Protein AF-U5U448-F1 (afdb_monomer)

pLDDT: mean 96.29, std 4.04, range [58.91, 98.88]

Organism: NCBI:txid191292

Structure (mmCIF, N/CA/C/O backbone):
data_AF-U5U448-F1
#
_entry.id   AF-U5U448-F1
#
loop_
_atom_site.group_PDB
_atom_site.id
_atom_site.type_symbol
_atom_site.label_atom_id
_atom_site.label_alt_id
_atom_site.label_comp_id
_atom_site.label_asym_id
_atom_site.label_entity_id
_atom_site.label_seq_id
_atom_site.pdbx_PDB_ins_code
_atom_site.Cartn_x
_atom_site.Cartn_y
_atom_site.Cartn_z
_atom_site.occupancy
_atom_site.B_iso_or_equiv
_atom_site.auth_seq_id
_atom_site.auth_comp_id
_atom_site.auth_asym_id
_atom_site.auth_atom_id
_atom_site.pdbx_PDB_model_num
ATOM 1 N N . GLY A 1 1 ? -15.899 -7.607 8.036 1.00 90.94 1 GLY A N 1
ATOM 2 C CA . GLY A 1 1 ? -15.737 -8.447 9.234 1.00 90.94 1 GLY A CA 1
ATOM 3 C C . GLY A 1 1 ? -15.595 -9.922 8.908 1.00 90.94 1 GLY A C 1
ATOM 4 O O . GLY A 1 1 ? -16.027 -10.727 9.716 1.00 90.94 1 GLY A O 1
ATOM 5 N N . LEU A 1 2 ? -14.998 -10.299 7.768 1.00 95.69 2 LEU A N 1
ATOM 6 C CA . LEU A 1 2 ? -14.687 -11.704 7.489 1.00 95.69 2 LEU A CA 1
ATOM 7 C C . LEU A 1 2 ? -13.578 -12.171 8.448 1.00 95.69 2 LEU A C 1
ATOM 9 O O . LEU A 1 2 ? -12.624 -11.423 8.683 1.00 95.69 2 LEU A O 1
ATOM 13 N N . ARG A 1 3 ? -13.728 -13.362 9.036 1.00 96.00 3 ARG A N 1
ATOM 14 C CA . ARG A 1 3 ? -12.768 -13.937 10.003 1.00 96.00 3 ARG A CA 1
ATOM 15 C C . ARG A 1 3 ? -12.307 -15.349 9.668 1.00 96.00 3 ARG A C 1
ATOM 17 O O . ARG A 1 3 ? -11.417 -15.852 10.343 1.00 96.00 3 ARG A O 1
ATOM 24 N N . ASN A 1 4 ? -12.888 -15.968 8.645 1.00 97.19 4 ASN A N 1
ATOM 25 C CA . ASN A 1 4 ? -12.388 -17.223 8.110 1.00 97.19 4 ASN A CA 1
ATOM 26 C C . ASN A 1 4 ? -10.935 -17.042 7.663 1.00 97.19 4 ASN A C 1
ATOM 28 O O . ASN A 1 4 ? -10.585 -16.019 7.070 1.00 97.19 4 ASN A O 1
ATOM 32 N N . GLU A 1 5 ? -10.107 -18.038 7.949 1.00 97.81 5 GLU A N 1
ATOM 33 C CA . GLU A 1 5 ? -8.759 -18.102 7.407 1.00 97.81 5 GLU A CA 1
ATOM 34 C C . GLU A 1 5 ? -8.849 -18.367 5.903 1.00 97.81 5 GLU A C 1
ATOM 36 O O . GLU A 1 5 ? -9.474 -19.335 5.469 1.00 97.81 5 GLU A O 1
ATOM 41 N N . ILE A 1 6 ? -8.266 -17.469 5.111 1.00 97.81 6 ILE A N 1
ATOM 42 C CA . ILE A 1 6 ? -8.212 -17.577 3.655 1.00 97.81 6 ILE A CA 1
ATOM 43 C C . ILE A 1 6 ? -6.749 -17.717 3.266 1.00 97.81 6 ILE A C 1
ATOM 45 O O . ILE A 1 6 ? -5.935 -16.853 3.589 1.00 97.81 6 ILE A O 1
ATOM 49 N N . GLN A 1 7 ? -6.431 -18.791 2.552 1.00 98.62 7 GLN A N 1
ATOM 50 C CA . GLN A 1 7 ? -5.096 -19.042 2.031 1.00 98.62 7 GLN A CA 1
ATOM 51 C C . GLN A 1 7 ? -5.126 -18.980 0.506 1.00 98.62 7 GLN A C 1
ATOM 53 O O . GLN A 1 7 ? -5.969 -19.605 -0.135 1.00 98.62 7 GLN A O 1
ATOM 58 N N . VAL A 1 8 ? -4.175 -18.249 -0.067 1.00 98.62 8 VAL A N 1
ATOM 59 C CA . VAL A 1 8 ? -3.914 -18.233 -1.505 1.00 98.62 8 VAL A CA 1
ATOM 60 C C . VAL A 1 8 ? -2.482 -18.702 -1.702 1.00 98.62 8 VAL A C 1
ATOM 62 O O . VAL A 1 8 ? -1.558 -18.135 -1.123 1.00 98.62 8 VAL A O 1
ATOM 65 N N . VAL A 1 9 ? -2.302 -19.758 -2.492 1.00 98.69 9 VAL A N 1
ATOM 66 C CA . VAL A 1 9 ? -0.988 -20.319 -2.814 1.00 98.69 9 VAL A CA 1
ATOM 67 C C . VAL A 1 9 ? -0.798 -20.219 -4.316 1.00 98.69 9 VAL A C 1
ATOM 69 O O . VAL A 1 9 ? -1.576 -20.787 -5.080 1.00 98.69 9 VAL A O 1
ATOM 72 N N . VAL A 1 10 ? 0.238 -19.496 -4.733 1.00 98.44 10 VAL A N 1
ATOM 73 C CA . VAL A 1 10 ? 0.658 -19.429 -6.132 1.00 98.44 10 VAL A CA 1
ATOM 74 C C . VAL A 1 10 ? 1.988 -20.156 -6.255 1.00 98.44 10 VAL A C 1
ATOM 76 O O . VAL A 1 10 ? 2.929 -19.867 -5.521 1.00 98.44 10 VAL A O 1
ATOM 79 N N . THR A 1 11 ? 2.063 -21.113 -7.174 1.00 98.56 11 THR A N 1
ATOM 80 C CA . THR A 1 11 ? 3.282 -21.873 -7.458 1.00 98.56 11 THR A CA 1
ATOM 81 C C . THR A 1 11 ? 3.710 -21.594 -8.890 1.00 98.56 11 THR A C 1
ATOM 83 O O . THR A 1 11 ? 2.941 -21.825 -9.823 1.00 98.56 11 THR A O 1
ATOM 86 N N . VAL A 1 12 ? 4.938 -21.108 -9.073 1.00 98.19 12 VAL A N 1
ATOM 87 C CA . VAL A 1 12 ? 5.529 -20.912 -10.401 1.00 98.19 12 VAL A CA 1
ATOM 88 C C . VAL A 1 12 ? 6.015 -22.267 -10.907 1.00 98.19 12 VAL A C 1
ATOM 90 O O . VAL A 1 12 ? 7.009 -22.799 -10.425 1.00 98.19 12 VAL A O 1
ATOM 93 N N . LEU A 1 13 ? 5.269 -22.859 -11.842 1.00 98.19 13 LEU A N 1
ATOM 94 C CA . LEU A 1 13 ? 5.571 -24.190 -12.391 1.00 98.19 13 LEU A CA 1
ATOM 95 C C . LEU A 1 13 ? 6.442 -24.135 -13.651 1.00 98.19 13 LEU A C 1
ATOM 97 O O . LEU A 1 13 ? 7.141 -25.093 -13.966 1.00 98.19 13 LEU A O 1
ATOM 101 N N . SER A 1 14 ? 6.368 -23.033 -14.391 1.00 98.12 14 SER A N 1
ATOM 102 C CA . SER A 1 14 ? 7.144 -22.790 -15.601 1.00 98.12 14 SER A CA 1
ATOM 103 C C . SER A 1 14 ? 7.373 -21.293 -15.734 1.00 98.12 14 SER A C 1
ATOM 105 O O . SER A 1 14 ? 6.461 -20.506 -15.476 1.00 98.12 14 SER A O 1
ATOM 107 N N . LEU A 1 15 ? 8.592 -20.918 -16.105 1.00 98.38 15 LEU A N 1
ATOM 108 C CA . LEU A 1 15 ? 8.997 -19.537 -16.292 1.00 98.38 15 LEU A CA 1
ATOM 109 C C . LEU A 1 15 ? 9.918 -19.460 -17.503 1.00 98.38 15 LEU A C 1
ATOM 111 O O . LEU A 1 15 ? 10.937 -20.149 -17.561 1.00 98.38 15 LEU A O 1
ATOM 115 N N . ASN A 1 16 ? 9.548 -18.627 -18.468 1.00 98.19 16 ASN A N 1
ATOM 116 C CA . ASN A 1 16 ? 10.486 -18.169 -19.477 1.00 98.19 16 ASN A CA 1
ATOM 117 C C . ASN A 1 16 ? 11.472 -17.204 -18.796 1.00 98.19 16 ASN A C 1
ATOM 119 O O . ASN A 1 16 ? 11.008 -16.259 -18.160 1.00 98.19 16 ASN A O 1
ATOM 123 N N . PRO A 1 17 ? 12.797 -17.399 -18.922 1.00 97.25 17 PRO A N 1
ATOM 124 C CA . PRO A 1 17 ? 13.784 -16.527 -18.284 1.00 97.25 17 PRO A CA 1
ATOM 125 C C . PRO A 1 17 ? 13.668 -15.041 -18.651 1.00 97.25 17 PRO A C 1
ATOM 127 O O . PRO A 1 17 ? 14.171 -14.207 -17.909 1.00 97.25 17 PRO A O 1
ATOM 130 N N . ASN A 1 18 ? 13.030 -14.709 -19.780 1.00 97.75 18 ASN A N 1
ATOM 131 C CA . ASN A 1 18 ? 12.826 -13.321 -20.202 1.00 97.75 18 ASN A CA 1
ATOM 132 C C . ASN A 1 18 ? 11.527 -12.692 -19.659 1.00 97.75 18 ASN A C 1
ATOM 134 O O . ASN A 1 18 ? 11.268 -11.525 -19.934 1.00 97.75 18 ASN A O 1
ATOM 138 N N . ASP A 1 19 ? 10.705 -13.433 -18.911 1.00 97.88 19 ASP A N 1
ATOM 139 C CA . ASP A 1 19 ? 9.426 -12.954 -18.379 1.00 97.88 19 ASP A CA 1
ATOM 140 C C . ASP A 1 19 ? 9.488 -12.751 -16.858 1.00 97.88 19 ASP A C 1
ATOM 142 O O . ASP A 1 19 ? 10.171 -13.475 -16.132 1.00 97.88 19 ASP A O 1
ATOM 146 N N . LEU A 1 20 ? 8.705 -11.795 -16.354 1.00 98.12 20 LEU A N 1
ATOM 147 C CA . LEU A 1 20 ? 8.540 -11.546 -14.920 1.00 98.12 20 LEU A CA 1
ATOM 148 C C . LEU A 1 20 ? 7.222 -12.152 -14.423 1.00 98.12 20 LEU A C 1
ATOM 150 O O . LEU A 1 20 ? 6.137 -11.823 -14.908 1.00 98.12 20 LEU A O 1
ATOM 154 N N . TYR A 1 21 ? 7.307 -13.062 -13.450 1.00 98.38 21 TYR A N 1
ATOM 155 C CA . TYR A 1 21 ? 6.153 -13.861 -13.017 1.00 98.38 21 TYR A CA 1
ATOM 156 C C . TYR A 1 21 ? 5.234 -13.152 -12.014 1.00 98.38 21 TYR A C 1
ATOM 158 O O . TYR A 1 21 ? 4.093 -13.575 -11.828 1.00 98.38 21 TYR A O 1
ATOM 166 N N . ASP A 1 22 ? 5.717 -12.122 -11.326 1.00 98.56 22 ASP A N 1
ATOM 167 C CA . ASP A 1 22 ? 5.048 -11.480 -10.189 1.00 98.56 22 ASP A CA 1
ATOM 168 C C . ASP A 1 22 ? 3.645 -10.952 -10.535 1.00 98.56 22 ASP A C 1
ATOM 170 O O . ASP A 1 22 ? 2.665 -11.271 -9.860 1.00 98.56 22 ASP A O 1
ATOM 174 N N . VAL A 1 23 ? 3.500 -10.232 -11.644 1.00 98.62 23 VAL A N 1
ATOM 175 C CA . VAL A 1 23 ? 2.214 -9.689 -12.094 1.00 98.62 23 VAL A CA 1
ATOM 176 C C . VAL A 1 23 ? 1.299 -10.767 -12.665 1.00 98.62 23 VAL A C 1
ATOM 178 O O . VAL A 1 23 ? 0.079 -10.680 -12.524 1.00 98.62 23 VAL A O 1
ATOM 181 N N . VAL A 1 24 ? 1.852 -11.850 -13.215 1.00 98.62 24 VAL A N 1
ATOM 182 C CA . VAL A 1 24 ? 1.065 -13.041 -13.576 1.00 98.62 24 VAL A CA 1
ATOM 183 C C . VAL A 1 24 ? 0.504 -13.699 -12.311 1.00 98.62 24 VAL A C 1
ATOM 185 O O . VAL A 1 24 ? -0.680 -14.040 -12.263 1.00 98.62 24 VAL A O 1
ATOM 188 N N . ALA A 1 25 ? 1.316 -13.805 -11.256 1.00 98.75 25 ALA A N 1
ATOM 189 C CA . ALA A 1 25 ? 0.917 -14.361 -9.969 1.00 98.75 25 ALA A CA 1
ATOM 190 C C . ALA A 1 25 ? -0.187 -13.536 -9.286 1.00 98.75 25 ALA A C 1
ATOM 192 O O . ALA A 1 25 ? -1.115 -14.130 -8.734 1.00 98.75 25 ALA A O 1
ATOM 193 N N . ILE A 1 26 ? -0.162 -12.198 -9.383 1.00 98.81 26 ILE A N 1
ATOM 194 C CA . ILE A 1 26 ? -1.255 -11.332 -8.894 1.00 98.81 26 ILE A CA 1
ATOM 195 C C . ILE A 1 26 ? -2.583 -11.703 -9.567 1.00 98.81 26 ILE A C 1
ATOM 197 O O . ILE A 1 26 ? -3.595 -11.907 -8.890 1.00 98.81 26 ILE A O 1
ATOM 201 N N . ASN A 1 27 ? -2.588 -11.835 -10.896 1.00 98.88 27 ASN A N 1
ATOM 202 C CA . ASN A 1 27 ? -3.800 -12.190 -11.637 1.00 98.88 27 ASN A CA 1
ATOM 203 C C . ASN A 1 27 ? -4.267 -13.620 -11.324 1.00 98.88 27 ASN A C 1
ATOM 205 O O . ASN A 1 27 ? -5.466 -13.848 -11.187 1.00 98.88 27 ASN A O 1
ATOM 209 N N . ALA A 1 28 ? -3.348 -14.576 -11.148 1.00 98.81 28 ALA A N 1
ATOM 210 C CA . ALA A 1 28 ? -3.681 -15.945 -10.750 1.00 98.81 28 ALA A CA 1
ATOM 211 C C . ALA A 1 28 ? -4.285 -16.013 -9.332 1.00 98.81 28 ALA A C 1
ATOM 213 O O . ALA A 1 28 ? -5.279 -16.710 -9.099 1.00 98.81 28 ALA A O 1
ATOM 214 N N . ALA A 1 29 ? -3.726 -15.254 -8.387 1.00 98.81 29 ALA A N 1
ATOM 215 C CA . ALA A 1 29 ? -4.251 -15.117 -7.031 1.00 98.81 29 ALA A CA 1
ATOM 216 C C . ALA A 1 29 ? -5.666 -14.517 -7.033 1.00 98.81 29 ALA A C 1
ATOM 218 O O . ALA A 1 29 ? -6.571 -15.051 -6.388 1.00 98.81 29 ALA A O 1
ATOM 219 N N . SER A 1 30 ? -5.887 -13.451 -7.807 1.00 98.75 30 SER A N 1
ATOM 220 C CA . SER A 1 30 ? -7.216 -12.856 -7.969 1.00 98.75 30 SER A CA 1
ATOM 221 C C . SER A 1 30 ? -8.205 -13.835 -8.607 1.00 98.75 30 SER A C 1
ATOM 223 O O . SER A 1 30 ? -9.279 -14.065 -8.053 1.00 98.75 30 SER A O 1
ATOM 225 N N . ALA A 1 31 ? -7.836 -14.466 -9.724 1.00 98.62 31 ALA A N 1
ATOM 226 C CA . ALA A 1 31 ? -8.706 -15.382 -10.455 1.00 98.62 31 ALA A CA 1
ATOM 227 C C . ALA A 1 31 ? -9.125 -16.586 -9.598 1.00 98.62 31 ALA A C 1
ATOM 229 O O . ALA A 1 31 ? -10.306 -16.927 -9.545 1.00 98.62 31 ALA A O 1
ATOM 230 N N . SER A 1 32 ? -8.176 -17.200 -8.882 1.00 98.56 32 SER A N 1
ATOM 231 C CA . SER A 1 32 ? -8.458 -18.320 -7.972 1.00 98.56 32 SER A CA 1
ATOM 232 C C . SER A 1 32 ? -9.379 -17.910 -6.819 1.00 98.56 32 SER A C 1
ATOM 234 O O . SER A 1 32 ? -10.327 -18.630 -6.506 1.00 98.56 32 SER A O 1
ATOM 236 N N . THR A 1 33 ? -9.166 -16.725 -6.243 1.00 98.50 33 THR A N 1
ATOM 237 C CA . THR A 1 33 ? -10.032 -16.158 -5.197 1.00 98.50 33 THR A CA 1
ATOM 238 C C . THR A 1 33 ? -11.437 -15.867 -5.735 1.00 98.50 33 THR A C 1
ATOM 240 O O . THR A 1 33 ? -12.431 -16.167 -5.071 1.00 98.50 33 THR A O 1
ATOM 243 N N . GLN A 1 34 ? -11.538 -15.341 -6.959 1.00 98.06 34 GLN A N 1
ATOM 244 C CA . GLN A 1 34 ? -12.800 -15.009 -7.618 1.00 98.06 34 GLN A CA 1
ATOM 245 C C . GLN A 1 34 ? -13.684 -16.246 -7.832 1.00 98.06 34 GLN A C 1
ATOM 247 O O . GLN A 1 34 ? -14.894 -16.182 -7.617 1.00 98.06 34 GLN A O 1
ATOM 252 N N . ILE A 1 35 ? -13.099 -17.384 -8.219 1.00 98.06 35 ILE A N 1
ATOM 253 C CA . ILE A 1 35 ? -13.852 -18.630 -8.451 1.00 98.06 35 ILE A CA 1
ATOM 254 C C . ILE A 1 35 ? -14.080 -19.457 -7.178 1.00 98.06 35 ILE A C 1
ATOM 256 O O . ILE A 1 35 ? -14.804 -20.455 -7.212 1.00 98.06 35 ILE A O 1
ATOM 260 N N . ALA A 1 36 ? -13.491 -19.058 -6.047 1.00 98.06 36 ALA A N 1
ATOM 261 C CA . ALA A 1 36 ? -13.582 -19.795 -4.789 1.00 98.06 36 ALA A CA 1
ATOM 262 C C . ALA A 1 36 ? -14.954 -19.679 -4.096 1.00 98.06 36 ALA A C 1
ATOM 264 O O . ALA A 1 36 ? -15.217 -20.446 -3.170 1.00 98.06 36 ALA A O 1
ATOM 265 N N . GLY A 1 37 ? -15.827 -18.762 -4.535 1.00 96.56 37 GLY A N 1
ATOM 266 C CA . GLY A 1 37 ? -17.126 -18.510 -3.898 1.00 96.56 37 GLY A CA 1
ATOM 267 C C . GLY A 1 37 ? -17.015 -17.698 -2.602 1.00 96.56 37 GLY A C 1
ATOM 268 O O . GLY A 1 37 ? -17.851 -17.842 -1.713 1.00 96.56 37 GLY A O 1
ATOM 269 N N . LEU A 1 38 ? -15.977 -16.867 -2.468 1.00 97.56 38 LEU A N 1
ATOM 270 C CA . LEU A 1 38 ? -15.759 -15.994 -1.310 1.00 97.56 38 LEU A CA 1
ATOM 271 C C . LEU A 1 38 ? -16.506 -14.653 -1.460 1.00 97.56 38 LEU A C 1
ATOM 273 O O . LEU A 1 38 ? -16.710 -14.196 -2.587 1.00 97.56 38 LEU A O 1
ATOM 277 N N . PRO A 1 39 ? -16.867 -13.970 -0.354 1.00 95.50 39 PRO A N 1
ATOM 278 C CA . PRO A 1 39 ? -17.435 -12.622 -0.379 1.00 95.50 39 PRO A CA 1
ATOM 279 C C . PRO A 1 39 ? -16.331 -11.588 -0.662 1.00 95.50 39 PRO A C 1
ATOM 281 O O . PRO A 1 39 ? -15.895 -10.844 0.217 1.00 95.50 39 PRO A O 1
ATOM 284 N N . PHE A 1 40 ? -15.845 -11.583 -1.903 1.00 95.88 40 PHE A N 1
ATOM 285 C CA . PHE A 1 40 ? -14.704 -10.805 -2.378 1.00 95.88 40 PHE A CA 1
ATOM 286 C C . PHE A 1 40 ? -15.125 -9.855 -3.508 1.00 95.88 40 PHE A C 1
ATOM 288 O O . PHE A 1 40 ? -15.749 -10.268 -4.481 1.00 95.88 40 PHE A O 1
ATOM 295 N N . SER A 1 41 ? -14.768 -8.573 -3.394 1.00 93.56 41 SER A N 1
ATOM 296 C CA . SER A 1 41 ? -15.061 -7.536 -4.398 1.00 93.56 41 SER A CA 1
ATOM 297 C C . SER A 1 41 ? -14.048 -7.522 -5.551 1.00 93.56 41 SER A C 1
ATOM 299 O O . SER A 1 41 ? -13.443 -6.486 -5.833 1.00 93.56 41 SER A O 1
ATOM 301 N N . GLY A 1 42 ? -13.839 -8.680 -6.172 1.00 90.69 42 GLY A N 1
ATOM 302 C CA . GLY A 1 42 ? -12.976 -8.841 -7.337 1.00 90.69 42 GLY A CA 1
ATOM 303 C C . GLY A 1 42 ? -13.704 -8.708 -8.683 1.00 90.69 42 GLY A C 1
ATOM 304 O O . GLY A 1 42 ? -14.870 -8.307 -8.722 1.00 90.69 42 GLY A O 1
ATOM 305 N N . PRO A 1 43 ? -13.028 -9.070 -9.786 1.00 97.12 43 PRO A N 1
ATOM 306 C CA . PRO A 1 43 ? -11.611 -9.435 -9.828 1.00 97.12 43 PRO A CA 1
ATOM 307 C C . PRO A 1 43 ? -10.686 -8.215 -9.713 1.00 97.12 43 PRO A C 1
ATOM 309 O O . PRO A 1 43 ? -11.095 -7.073 -9.923 1.00 97.12 43 PRO A O 1
ATOM 312 N N . VAL A 1 44 ? -9.427 -8.483 -9.372 1.00 98.50 44 VAL A N 1
ATOM 313 C CA . VAL A 1 44 ? -8.314 -7.532 -9.390 1.00 98.50 44 VAL A CA 1
ATOM 314 C C . VAL A 1 44 ? -7.404 -7.866 -10.573 1.00 98.50 44 VAL A C 1
ATOM 316 O O . VAL A 1 44 ? -6.952 -9.002 -10.728 1.00 98.50 44 VAL A O 1
ATOM 319 N N . GLY A 1 45 ? -7.135 -6.871 -11.413 1.00 98.69 45 GLY A N 1
ATOM 320 C CA . GLY A 1 45 ? -6.137 -6.950 -12.475 1.00 98.69 45 GLY A CA 1
ATOM 321 C C . GLY A 1 45 ? -4.820 -6.361 -11.986 1.00 98.69 45 GLY A C 1
ATOM 322 O O . GLY A 1 45 ? -4.821 -5.248 -11.463 1.00 98.69 45 GLY A O 1
ATOM 323 N N . GLY A 1 46 ? -3.721 -7.098 -12.146 1.00 98.75 46 GLY A N 1
ATOM 324 C CA . GLY A 1 46 ? -2.363 -6.635 -11.849 1.00 98.75 46 GLY A CA 1
ATOM 325 C C . GLY A 1 46 ? -1.521 -6.558 -13.118 1.00 98.75 46 GLY A C 1
ATOM 326 O O . GLY A 1 46 ? -1.478 -7.517 -13.883 1.00 98.75 46 GLY A O 1
ATOM 327 N N . VAL A 1 47 ? -0.853 -5.439 -13.363 1.00 98.88 47 VAL A N 1
ATOM 328 C CA . VAL A 1 47 ? -0.031 -5.239 -14.562 1.00 98.88 47 VAL A CA 1
ATOM 329 C C . VAL A 1 47 ? 1.263 -4.529 -14.198 1.00 98.88 47 VAL A C 1
ATOM 331 O O . VAL A 1 47 ? 1.255 -3.626 -13.368 1.00 98.88 47 VAL A O 1
ATOM 334 N N . ARG A 1 48 ? 2.365 -4.924 -14.836 1.00 98.88 48 ARG A N 1
ATOM 335 C CA . ARG A 1 48 ? 3.592 -4.128 -14.881 1.00 98.88 48 ARG A CA 1
ATOM 336 C C . ARG A 1 48 ? 3.533 -3.263 -16.128 1.00 98.88 48 ARG A C 1
ATOM 338 O O . ARG A 1 48 ? 3.317 -3.807 -17.210 1.00 98.88 48 ARG A O 1
ATOM 345 N N . VAL A 1 49 ? 3.729 -1.961 -15.984 1.00 98.69 49 VAL A N 1
ATOM 346 C CA . VAL A 1 49 ? 3.971 -1.030 -17.083 1.00 98.69 49 VAL A CA 1
ATOM 347 C C . VAL A 1 49 ? 5.344 -0.400 -16.897 1.00 98.69 49 VAL A C 1
ATOM 349 O O . VAL A 1 49 ? 5.648 0.118 -15.828 1.00 98.69 49 VAL A O 1
ATOM 352 N N . ALA A 1 50 ? 6.167 -0.431 -17.939 1.00 98.69 50 ALA A N 1
ATOM 353 C CA . ALA A 1 50 ? 7.463 0.236 -17.933 1.00 98.69 50 ALA A CA 1
ATOM 354 C C . ALA A 1 50 ? 7.522 1.298 -19.027 1.00 98.69 50 ALA A C 1
ATOM 356 O O . ALA A 1 50 ? 7.009 1.080 -20.128 1.00 98.69 50 ALA A O 1
ATOM 357 N N . LEU A 1 51 ? 8.139 2.441 -18.731 1.00 98.50 51 LEU A N 1
ATOM 358 C CA . LEU A 1 51 ? 8.374 3.493 -19.716 1.00 98.50 51 LEU A CA 1
ATOM 359 C C . LEU A 1 51 ? 9.657 3.175 -20.480 1.00 98.50 51 LEU A C 1
ATOM 361 O O . LEU A 1 51 ? 10.752 3.500 -20.026 1.00 98.50 51 LEU A O 1
ATOM 365 N N . ILE A 1 52 ? 9.510 2.522 -21.630 1.00 98.06 52 ILE A N 1
ATOM 366 C CA . ILE A 1 52 ? 10.626 2.058 -22.459 1.00 98.06 52 ILE A CA 1
ATOM 367 C C . ILE A 1 52 ? 10.954 3.101 -23.509 1.00 98.06 52 ILE A C 1
ATOM 369 O O . ILE A 1 52 ? 10.067 3.563 -24.226 1.00 98.06 52 ILE A O 1
ATOM 373 N N . THR A 1 53 ? 12.232 3.443 -23.624 1.00 96.00 53 THR A N 1
ATOM 374 C CA . THR A 1 53 ? 12.726 4.422 -24.597 1.00 96.00 53 THR A CA 1
ATOM 375 C C . THR A 1 53 ? 13.536 3.762 -25.704 1.00 96.00 53 THR A C 1
ATOM 377 O O . THR A 1 53 ? 14.000 2.632 -25.575 1.00 96.00 53 THR A O 1
ATOM 380 N N . SER A 1 54 ? 13.675 4.457 -26.829 1.00 94.19 54 SER A N 1
ATOM 381 C CA . SER A 1 54 ? 14.531 4.032 -27.937 1.00 94.19 54 SER A CA 1
ATOM 382 C C . SER A 1 54 ? 15.166 5.241 -28.618 1.00 94.19 54 SER A C 1
ATOM 384 O O . SER A 1 54 ? 14.797 6.387 -28.349 1.00 94.19 54 SER A O 1
ATOM 386 N N . GLU A 1 55 ? 16.108 5.002 -29.534 1.00 91.12 55 GLU A N 1
ATOM 387 C CA . GLU A 1 55 ? 16.691 6.076 -30.350 1.00 91.12 55 GLU A CA 1
ATOM 388 C C . GLU A 1 55 ? 15.638 6.846 -31.157 1.00 91.12 55 GLU A C 1
ATOM 390 O O . GLU A 1 55 ? 15.733 8.063 -31.303 1.00 91.12 55 GLU A O 1
ATOM 395 N N . GLU A 1 56 ? 14.598 6.153 -31.622 1.00 93.25 56 GLU A N 1
ATOM 396 C CA . GLU A 1 56 ? 13.512 6.740 -32.409 1.00 93.25 56 GLU A CA 1
ATOM 397 C C . GLU A 1 56 ? 12.415 7.371 -31.534 1.00 93.25 56 GLU A C 1
ATOM 399 O O . GLU A 1 56 ? 11.721 8.283 -31.981 1.00 93.25 56 GLU A O 1
ATOM 404 N N . ASN A 1 57 ? 12.262 6.917 -30.283 1.00 94.56 57 ASN A N 1
ATOM 405 C CA . ASN A 1 57 ? 11.254 7.405 -29.345 1.00 94.56 57 ASN A CA 1
ATOM 406 C C . ASN A 1 57 ? 11.862 7.710 -27.967 1.00 94.56 57 ASN A C 1
ATOM 408 O O . ASN A 1 57 ? 11.766 6.925 -27.019 1.00 94.56 57 ASN A O 1
ATOM 412 N N . LYS A 1 58 ? 12.442 8.906 -27.845 1.00 93.38 58 LYS A N 1
ATOM 413 C CA . LYS A 1 58 ? 13.021 9.406 -26.590 1.00 93.38 58 LYS A CA 1
ATOM 414 C C . LYS A 1 58 ? 11.972 9.772 -25.532 1.00 93.38 58 LYS A C 1
ATOM 416 O O . LYS A 1 58 ? 12.280 9.750 -24.344 1.00 93.38 58 LYS A O 1
ATOM 421 N N . THR A 1 59 ? 10.732 10.064 -25.936 1.00 93.75 59 THR A N 1
ATOM 422 C CA . THR A 1 59 ? 9.604 10.256 -25.001 1.00 93.75 59 THR A CA 1
ATOM 423 C C . THR A 1 59 ? 9.147 8.952 -24.352 1.00 93.75 59 THR A C 1
ATOM 425 O O . THR A 1 59 ? 8.536 8.977 -23.289 1.00 93.75 59 THR A O 1
ATOM 428 N N . GLY A 1 60 ? 9.490 7.821 -24.967 1.00 95.19 60 GLY A N 1
ATOM 429 C CA . GLY A 1 60 ? 9.188 6.487 -24.484 1.00 95.19 60 GLY A CA 1
ATOM 430 C C . GLY A 1 60 ? 7.766 6.015 -24.775 1.00 95.19 60 GLY A C 1
ATOM 431 O O . GLY A 1 60 ? 6.922 6.739 -25.305 1.00 95.19 60 GLY A O 1
ATOM 432 N N . GLN A 1 6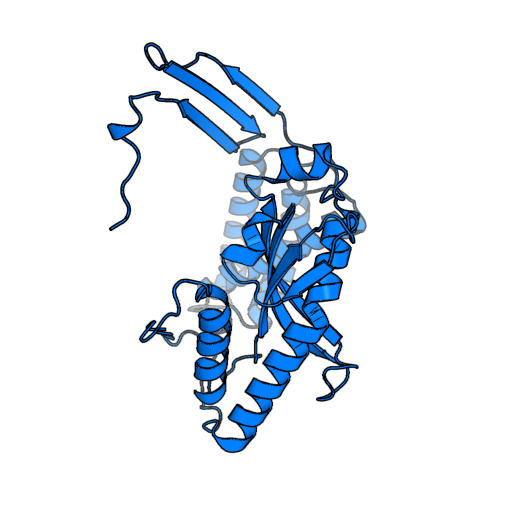1 ? 7.520 4.748 -24.468 1.00 98.12 61 GLN A N 1
ATOM 433 C CA . GLN A 1 61 ? 6.215 4.107 -24.534 1.00 98.12 61 GLN A CA 1
ATOM 434 C C . GLN A 1 61 ? 5.991 3.290 -23.263 1.00 98.12 61 GLN A C 1
ATOM 436 O O . GLN A 1 61 ? 6.860 2.525 -22.853 1.00 98.12 61 GLN A O 1
ATOM 441 N N . TRP A 1 62 ? 4.800 3.415 -22.675 1.00 98.38 62 TRP A N 1
ATOM 442 C CA . TRP A 1 62 ? 4.357 2.538 -21.595 1.00 98.38 62 TRP A CA 1
ATOM 443 C C . TRP A 1 62 ? 4.027 1.153 -22.151 1.00 98.38 62 TRP A C 1
ATOM 445 O O . TRP A 1 62 ? 3.005 0.960 -22.814 1.00 98.38 62 TRP A O 1
ATOM 455 N N . VAL A 1 63 ? 4.915 0.196 -21.905 1.00 98.62 63 VAL A N 1
ATOM 456 C CA . VAL A 1 63 ? 4.775 -1.194 -22.345 1.00 98.62 63 VAL A CA 1
ATOM 457 C C . VAL A 1 63 ? 4.261 -2.031 -21.183 1.00 98.62 63 VAL A C 1
ATOM 459 O O . VAL A 1 63 ? 4.865 -2.047 -20.114 1.00 98.62 63 VAL A O 1
ATOM 462 N N . ALA A 1 64 ? 3.135 -2.715 -21.391 1.00 98.62 64 ALA A N 1
ATOM 463 C CA . ALA A 1 64 ? 2.571 -3.641 -20.416 1.00 98.62 64 ALA A CA 1
ATOM 464 C C . ALA A 1 64 ? 3.218 -5.024 -20.521 1.00 98.62 64 ALA A C 1
ATOM 466 O O . ALA A 1 64 ? 3.431 -5.510 -21.630 1.00 98.62 64 ALA A O 1
ATOM 467 N N . PHE A 1 65 ? 3.449 -5.662 -19.371 1.00 98.56 65 PHE A N 1
ATOM 468 C CA . PHE A 1 65 ? 4.169 -6.936 -19.256 1.00 98.56 65 PHE A CA 1
ATOM 469 C C . PHE A 1 65 ? 5.506 -6.919 -20.022 1.00 98.56 65 PHE A C 1
ATOM 471 O O . PHE A 1 65 ? 5.707 -7.757 -20.902 1.00 98.56 65 PHE A O 1
ATOM 478 N N . PRO A 1 66 ? 6.400 -5.950 -19.736 1.00 98.50 66 PRO A N 1
ATOM 479 C CA . PRO A 1 66 ? 7.690 -5.885 -20.404 1.00 98.50 66 PRO A CA 1
ATOM 480 C C . PRO A 1 66 ? 8.527 -7.126 -20.073 1.00 98.50 66 PRO A C 1
ATOM 482 O O . PRO A 1 66 ? 8.446 -7.668 -18.966 1.00 98.50 66 PRO A O 1
ATOM 485 N N . THR A 1 67 ? 9.341 -7.555 -21.030 1.00 98.31 67 THR A N 1
ATOM 486 C CA . THR A 1 67 ? 10.358 -8.588 -20.810 1.00 98.31 67 THR A CA 1
ATOM 487 C C . THR A 1 67 ? 11.558 -8.035 -20.038 1.00 98.31 67 THR A C 1
ATOM 489 O O . THR A 1 67 ? 11.747 -6.820 -19.948 1.00 98.31 67 THR A O 1
ATOM 492 N N . VAL A 1 68 ? 12.406 -8.921 -19.513 1.00 97.38 68 VAL A N 1
ATOM 493 C CA . VAL A 1 68 ? 13.669 -8.543 -18.853 1.00 97.38 68 VAL A CA 1
ATOM 494 C C . VAL A 1 68 ? 14.546 -7.716 -19.798 1.00 97.38 68 VAL A C 1
ATOM 496 O O . VAL A 1 68 ? 15.014 -6.648 -19.423 1.00 97.38 68 VAL A O 1
ATOM 499 N N . GLU A 1 69 ? 14.686 -8.148 -21.051 1.00 97.31 69 GLU A N 1
ATOM 500 C CA . GLU A 1 69 ? 15.428 -7.416 -22.090 1.00 97.31 69 GLU A CA 1
ATOM 501 C C . GLU A 1 69 ? 14.834 -6.025 -22.376 1.00 97.31 69 GLU A C 1
ATOM 503 O O . GLU A 1 69 ? 15.544 -5.036 -22.543 1.00 97.31 69 GLU A O 1
ATOM 508 N N . GLN A 1 70 ? 13.506 -5.918 -22.403 1.00 97.12 70 GLN A N 1
ATOM 509 C CA . GLN A 1 70 ? 12.816 -4.649 -22.618 1.00 97.12 70 GLN A CA 1
ATOM 510 C C . GLN A 1 70 ? 13.067 -3.639 -21.486 1.00 97.12 70 GLN A C 1
ATOM 512 O O . GLN A 1 70 ? 13.138 -2.434 -21.747 1.00 97.12 70 GLN A O 1
ATOM 517 N N . LEU A 1 71 ? 13.236 -4.115 -20.250 1.00 97.56 71 LEU A N 1
ATOM 518 C CA . LEU A 1 71 ? 13.513 -3.273 -19.086 1.00 97.56 71 LEU A CA 1
ATOM 519 C C . LEU A 1 71 ? 14.907 -2.638 -19.102 1.00 97.56 71 LEU A C 1
ATOM 521 O O . LEU A 1 71 ? 15.088 -1.599 -18.470 1.00 97.56 71 LEU A O 1
ATOM 525 N N . GLU A 1 72 ? 15.864 -3.170 -19.868 1.00 96.00 72 GLU A N 1
ATOM 526 C CA . GLU A 1 72 ? 17.201 -2.567 -20.001 1.00 96.00 72 GLU A CA 1
ATOM 527 C C . GLU A 1 72 ? 17.142 -1.122 -20.532 1.00 96.00 72 GLU A C 1
ATOM 529 O O . GLU A 1 72 ? 17.987 -0.295 -20.184 1.00 96.00 72 GLU A O 1
ATOM 534 N N . ASN A 1 73 ? 16.109 -0.806 -21.325 1.00 97.06 73 ASN A N 1
ATOM 535 C CA . ASN A 1 73 ? 15.861 0.517 -21.909 1.00 97.06 73 ASN A CA 1
ATOM 536 C C . ASN A 1 73 ? 14.705 1.278 -21.232 1.00 97.06 73 ASN A C 1
ATOM 538 O O . ASN A 1 73 ? 14.222 2.291 -21.762 1.00 97.06 73 ASN A O 1
ATOM 542 N N . ALA A 1 74 ? 14.220 0.790 -20.088 1.00 98.12 74 ALA A N 1
ATOM 543 C CA . ALA A 1 74 ? 13.177 1.455 -19.323 1.00 98.12 74 ALA A CA 1
ATOM 544 C C . ALA A 1 74 ? 13.770 2.550 -18.438 1.00 98.12 74 ALA A C 1
ATOM 546 O O . ALA A 1 74 ? 14.790 2.342 -17.793 1.00 98.12 74 ALA A O 1
ATOM 547 N N . VAL A 1 75 ? 13.110 3.706 -18.362 1.00 98.19 75 VAL A N 1
ATOM 548 C CA . VAL A 1 75 ? 13.445 4.774 -17.397 1.00 98.19 75 VAL A CA 1
ATOM 549 C C . VAL A 1 75 ? 12.627 4.671 -16.105 1.00 98.19 75 VAL A C 1
ATOM 551 O O . VAL A 1 75 ? 12.959 5.306 -15.106 1.00 98.19 75 VAL A O 1
ATOM 554 N N . PHE A 1 76 ? 11.545 3.890 -16.125 1.00 98.62 76 PHE A N 1
ATOM 555 C CA . PHE A 1 76 ? 10.651 3.684 -14.990 1.00 98.62 76 PHE A CA 1
ATOM 556 C C . PHE A 1 76 ? 9.958 2.327 -15.106 1.00 98.62 76 PHE A C 1
ATOM 558 O O . PHE A 1 76 ? 9.466 1.999 -16.188 1.00 98.62 76 PHE A O 1
ATOM 565 N N . ASP A 1 77 ? 9.898 1.576 -14.010 1.00 98.69 77 ASP A N 1
ATOM 566 C CA . ASP A 1 77 ? 9.169 0.312 -13.876 1.00 98.69 77 ASP A CA 1
ATOM 567 C C . ASP A 1 77 ? 8.085 0.477 -12.802 1.00 98.69 77 ASP A C 1
ATOM 569 O O . ASP A 1 77 ? 8.343 0.964 -11.702 1.00 98.69 77 ASP A O 1
ATOM 573 N N . MET A 1 78 ? 6.842 0.131 -13.136 1.00 98.69 78 MET A N 1
ATOM 574 C CA . MET A 1 78 ? 5.695 0.323 -12.263 1.00 98.69 78 MET A CA 1
ATOM 575 C C . MET A 1 78 ? 4.714 -0.844 -12.341 1.00 98.69 78 MET A C 1
ATOM 577 O O . MET A 1 78 ? 4.096 -1.112 -13.371 1.00 98.69 78 MET A O 1
ATOM 581 N N . VAL A 1 79 ? 4.479 -1.486 -11.203 1.00 98.88 79 VAL A N 1
ATOM 582 C CA . VAL A 1 79 ? 3.402 -2.451 -11.001 1.00 98.88 79 VAL A CA 1
ATOM 583 C C . VAL A 1 79 ? 2.167 -1.733 -10.465 1.00 98.88 79 VAL A C 1
ATOM 585 O O . VAL A 1 79 ? 2.211 -1.033 -9.454 1.00 98.88 79 VAL A O 1
ATOM 588 N N . VAL A 1 80 ? 1.032 -1.936 -11.129 1.00 98.81 80 VAL A N 1
ATOM 589 C CA . VAL A 1 80 ? -0.261 -1.348 -10.772 1.00 98.81 80 VAL A CA 1
ATOM 590 C C . VAL A 1 80 ? -1.296 -2.453 -10.639 1.00 98.81 80 VAL A C 1
ATOM 592 O O . VAL A 1 80 ? -1.421 -3.313 -11.513 1.00 98.81 80 VAL A O 1
ATOM 595 N N . ALA A 1 81 ? -2.082 -2.413 -9.564 1.00 98.81 81 ALA A N 1
ATOM 596 C CA . ALA A 1 81 ? -3.238 -3.283 -9.404 1.00 98.81 81 ALA A CA 1
ATOM 597 C C . ALA A 1 81 ? -4.511 -2.487 -9.112 1.00 98.81 81 ALA A C 1
ATOM 599 O O . ALA A 1 81 ? -4.504 -1.506 -8.363 1.00 98.81 81 ALA A O 1
ATOM 600 N N . GLY A 1 82 ? -5.627 -2.928 -9.688 1.00 98.44 82 GLY A N 1
ATOM 601 C CA . GLY A 1 82 ? -6.913 -2.252 -9.556 1.00 98.44 82 GLY A CA 1
ATOM 602 C C . GLY A 1 82 ? -8.097 -3.127 -9.943 1.00 98.44 82 GLY A C 1
ATOM 603 O O . GLY A 1 82 ? -7.940 -4.300 -10.282 1.00 98.44 82 GLY A O 1
ATOM 604 N N . ARG A 1 83 ? -9.295 -2.543 -9.886 1.00 97.94 83 ARG A N 1
ATOM 605 C CA . ARG A 1 83 ? -10.554 -3.203 -10.261 1.00 97.94 83 ARG A CA 1
ATOM 606 C C . ARG A 1 83 ? -11.462 -2.264 -11.043 1.00 97.94 83 ARG A C 1
ATOM 608 O O . ARG A 1 83 ? -11.381 -1.045 -10.887 1.00 97.94 83 ARG A O 1
ATOM 615 N N . ILE A 1 84 ? -12.377 -2.836 -11.817 1.00 97.06 84 ILE A N 1
ATOM 616 C CA . ILE A 1 84 ? -13.431 -2.078 -12.499 1.00 97.06 84 ILE A CA 1
ATOM 617 C C . ILE A 1 84 ? -14.473 -1.610 -11.469 1.00 97.06 84 ILE A C 1
ATOM 619 O O . ILE A 1 84 ? -14.897 -2.378 -10.600 1.00 97.06 84 ILE A O 1
ATOM 623 N N . VAL A 1 85 ? -14.877 -0.341 -11.550 1.00 94.50 85 VAL A N 1
ATOM 624 C CA . VAL A 1 85 ? -15.909 0.276 -10.692 1.00 94.50 85 VAL A CA 1
ATOM 625 C C . VAL A 1 85 ? -17.085 0.864 -11.475 1.00 94.50 85 VAL A C 1
ATOM 627 O O . VAL A 1 85 ? -18.132 1.124 -10.885 1.00 94.50 85 VAL A O 1
ATOM 630 N N . GLY A 1 86 ? -16.943 1.029 -12.790 1.00 88.75 86 GLY A N 1
ATOM 631 C CA . GLY A 1 86 ? -17.971 1.559 -13.684 1.00 88.75 86 GLY A CA 1
ATOM 632 C C . GLY A 1 86 ? -17.645 1.270 -15.151 1.00 88.75 86 GLY A C 1
ATOM 633 O O . GLY A 1 86 ? -16.621 0.668 -15.450 1.00 88.75 86 GLY A O 1
ATOM 634 N N . GLY A 1 87 ? -18.516 1.679 -16.078 1.00 75.75 87 GLY A N 1
ATOM 635 C CA . GLY A 1 87 ? -18.259 1.545 -17.524 1.00 75.75 87 GLY A CA 1
ATOM 636 C C . GLY A 1 87 ? -18.585 0.180 -18.155 1.00 75.75 87 GLY A C 1
ATOM 637 O O . GLY A 1 87 ? -18.408 0.018 -19.361 1.00 75.75 87 GLY A O 1
ATOM 638 N N . GLY A 1 88 ? -19.128 -0.761 -17.372 1.00 71.81 88 GLY A N 1
ATOM 639 C CA . GLY A 1 88 ? -19.589 -2.078 -17.834 1.00 71.81 88 GLY A CA 1
ATOM 640 C C . GLY A 1 88 ? -18.457 -3.059 -18.161 1.00 71.81 88 GLY A C 1
ATOM 641 O O . GLY A 1 88 ? -17.308 -2.839 -17.791 1.00 71.81 88 GLY A O 1
ATOM 642 N N . ASP A 1 89 ? -18.793 -4.137 -18.874 1.00 73.88 89 ASP A N 1
ATOM 643 C CA . ASP A 1 89 ? -17.853 -5.215 -19.231 1.00 73.88 89 ASP A CA 1
ATOM 644 C C . ASP A 1 89 ? -17.012 -4.900 -20.483 1.00 73.88 89 ASP A C 1
ATOM 646 O O . ASP A 1 89 ? -16.264 -5.752 -20.960 1.00 73.88 89 ASP A O 1
ATOM 650 N N . ASN A 1 90 ? -17.140 -3.694 -21.053 1.00 84.00 90 ASN A N 1
ATOM 651 C CA . ASN A 1 90 ? -16.307 -3.254 -22.168 1.00 84.00 90 ASN A CA 1
ATOM 652 C C . ASN A 1 90 ? -14.989 -2.672 -21.624 1.00 84.00 90 ASN A C 1
ATOM 654 O O . ASN A 1 90 ? -15.017 -1.581 -21.045 1.00 84.00 90 ASN A O 1
ATOM 658 N N . PRO A 1 91 ? -13.833 -3.334 -21.838 1.00 80.12 91 PRO A N 1
ATOM 659 C CA . PRO A 1 91 ? -12.554 -2.866 -21.310 1.00 80.12 91 PRO A CA 1
ATOM 660 C C . PRO A 1 91 ? -12.167 -1.463 -21.782 1.00 80.12 91 PRO A C 1
ATOM 662 O O . PRO A 1 91 ? -11.471 -0.755 -21.061 1.00 80.12 91 PRO A O 1
ATOM 665 N N . ASP A 1 92 ? -12.617 -1.057 -22.971 1.00 84.69 92 ASP A N 1
ATOM 666 C CA . ASP A 1 92 ? -12.237 0.224 -23.573 1.00 84.69 92 ASP A CA 1
ATOM 667 C C . ASP A 1 92 ? -13.024 1.411 -22.983 1.00 84.69 92 ASP A C 1
ATOM 669 O O . ASP A 1 92 ? -12.638 2.564 -23.167 1.00 84.69 92 ASP A O 1
ATOM 673 N N . THR A 1 93 ? -14.123 1.149 -22.264 1.00 86.81 93 THR A N 1
ATOM 674 C CA . THR A 1 93 ? -14.935 2.174 -21.580 1.00 86.81 93 THR A CA 1
ATOM 675 C C . THR A 1 93 ? -15.006 1.974 -20.068 1.00 86.81 93 THR A C 1
ATOM 677 O O . THR A 1 93 ? -15.726 2.708 -19.390 1.00 86.81 93 THR A O 1
ATOM 680 N N . ALA A 1 94 ? -14.304 0.969 -19.542 1.00 90.75 94 ALA A N 1
ATOM 681 C CA . ALA A 1 94 ? -14.312 0.628 -18.130 1.00 90.75 94 ALA A CA 1
ATOM 682 C C . ALA A 1 94 ? -13.625 1.717 -17.296 1.00 90.75 94 ALA A C 1
ATOM 684 O O . ALA A 1 94 ? -12.518 2.159 -17.602 1.00 90.75 94 ALA A O 1
ATOM 685 N N . ASP A 1 95 ? -14.268 2.103 -16.198 1.00 94.44 95 ASP A N 1
ATOM 686 C CA . ASP A 1 95 ? -13.652 2.944 -15.179 1.00 94.44 95 ASP A CA 1
ATOM 687 C C . ASP A 1 95 ? -12.914 2.052 -14.178 1.00 94.44 95 ASP A C 1
ATOM 689 O O . ASP A 1 95 ? -13.506 1.158 -13.560 1.00 94.44 95 ASP A O 1
ATOM 693 N N . VAL A 1 96 ? -11.609 2.280 -14.043 1.00 96.81 96 VAL A N 1
ATOM 694 C CA . VAL A 1 96 ? -10.703 1.470 -13.227 1.00 96.81 96 VAL A CA 1
ATOM 695 C C . VAL A 1 96 ? -10.272 2.257 -12.000 1.00 96.81 96 VAL A C 1
ATOM 697 O O . VAL A 1 96 ? -9.586 3.277 -12.094 1.00 96.81 96 VAL A O 1
ATOM 700 N N . ALA A 1 97 ? -10.598 1.716 -10.828 1.00 97.69 97 ALA A N 1
ATOM 701 C CA . ALA A 1 97 ? -10.059 2.181 -9.562 1.00 97.69 97 ALA A CA 1
ATOM 702 C C . ALA A 1 97 ? -8.722 1.484 -9.282 1.00 97.69 97 ALA A C 1
ATOM 704 O O . ALA A 1 97 ? -8.682 0.276 -9.026 1.00 97.69 97 ALA A O 1
ATOM 705 N N . ILE A 1 98 ? -7.635 2.256 -9.301 1.00 98.38 98 ILE A N 1
ATOM 706 C CA . ILE A 1 98 ? -6.310 1.807 -8.857 1.00 98.38 98 ILE A CA 1
ATOM 707 C C . ILE A 1 98 ? -6.333 1.627 -7.334 1.00 98.38 98 ILE A C 1
ATOM 709 O O . ILE A 1 98 ? -6.849 2.473 -6.603 1.00 98.38 98 ILE A O 1
ATOM 713 N N . MET A 1 99 ? -5.795 0.505 -6.858 1.00 98.25 99 MET A N 1
ATOM 714 C CA . MET A 1 99 ? -5.822 0.101 -5.448 1.00 98.25 99 MET A CA 1
ATOM 715 C C . MET A 1 99 ? -4.425 -0.075 -4.849 1.00 98.25 99 MET A C 1
ATOM 717 O O . MET A 1 99 ? -4.267 0.084 -3.640 1.00 98.25 99 MET A O 1
ATOM 721 N N . MET A 1 100 ? -3.429 -0.402 -5.673 1.00 98.62 100 MET A N 1
ATOM 722 C CA . MET A 1 100 ? -2.036 -0.582 -5.270 1.00 98.62 100 MET A CA 1
ATOM 723 C C . MET A 1 100 ? -1.115 -0.125 -6.405 1.00 98.62 100 MET A C 1
ATOM 725 O O . MET A 1 100 ? -1.434 -0.334 -7.578 1.00 98.62 100 MET A O 1
ATOM 729 N N . VAL A 1 101 ? -0.007 0.515 -6.033 1.00 98.69 101 VAL A N 1
ATOM 730 C CA . VAL A 1 101 ? 1.084 0.919 -6.923 1.00 98.69 101 VAL A CA 1
ATOM 731 C C . VAL A 1 101 ? 2.394 0.600 -6.209 1.00 98.69 101 VAL A C 1
ATOM 733 O O . VAL A 1 101 ? 2.558 1.012 -5.062 1.00 98.69 101 VAL A O 1
ATOM 736 N N . GLU A 1 102 ? 3.295 -0.092 -6.896 1.00 98.75 102 GLU A N 1
ATOM 737 C CA . GLU A 1 102 ? 4.692 -0.299 -6.506 1.00 98.75 102 GLU A CA 1
ATOM 738 C C . GLU A 1 102 ? 5.551 0.095 -7.708 1.00 98.75 102 GLU A C 1
ATOM 740 O O . GLU A 1 102 ? 5.324 -0.412 -8.806 1.00 98.75 102 GLU A O 1
ATOM 745 N N . ALA A 1 103 ? 6.465 1.049 -7.548 1.00 98.19 103 ALA A N 1
ATOM 746 C CA . ALA A 1 103 ? 7.163 1.642 -8.683 1.00 98.19 103 ALA A CA 1
ATOM 747 C C . ALA A 1 103 ? 8.564 2.128 -8.327 1.00 98.19 103 ALA A C 1
ATOM 749 O O . ALA A 1 103 ? 8.812 2.568 -7.202 1.00 98.19 103 ALA A O 1
ATOM 750 N N . GLU A 1 104 ? 9.442 2.130 -9.323 1.00 98.38 104 GLU A N 1
ATOM 751 C CA . GLU A 1 104 ? 10.832 2.541 -9.196 1.00 98.38 104 GLU A CA 1
ATOM 752 C C . GLU A 1 104 ? 11.387 3.111 -10.506 1.00 98.38 104 GLU A C 1
ATOM 754 O O . GLU A 1 104 ? 10.918 2.820 -11.608 1.00 98.38 104 GLU A O 1
ATOM 759 N N . ALA A 1 105 ? 12.420 3.943 -10.383 1.00 98.06 105 ALA A N 1
ATOM 760 C CA . ALA A 1 105 ? 13.301 4.222 -11.506 1.00 98.06 105 ALA A CA 1
ATOM 761 C C . ALA A 1 105 ? 14.301 3.065 -11.656 1.00 98.06 105 ALA A C 1
ATOM 763 O O . ALA A 1 105 ? 14.653 2.421 -10.670 1.00 98.06 105 ALA A O 1
ATOM 764 N N . THR A 1 106 ? 14.773 2.820 -12.875 1.00 96.56 106 THR A N 1
ATOM 765 C CA . THR A 1 106 ? 15.679 1.700 -13.177 1.00 96.56 106 THR A CA 1
ATOM 766 C C . THR A 1 106 ? 17.150 2.066 -12.954 1.00 96.56 106 THR A C 1
ATOM 768 O O . THR A 1 106 ? 17.504 3.241 -12.849 1.00 96.56 106 THR A O 1
ATOM 771 N N . GLU A 1 107 ? 18.036 1.066 -12.941 1.00 94.75 107 GLU A N 1
ATOM 772 C CA . GLU A 1 107 ? 19.490 1.265 -12.807 1.00 94.75 107 GLU A CA 1
ATOM 773 C C . GLU A 1 107 ? 20.069 2.189 -13.898 1.00 94.75 107 GLU A C 1
ATOM 775 O O . GLU A 1 107 ? 20.880 3.069 -13.606 1.00 94.75 107 GLU A O 1
ATOM 780 N N . ASN A 1 108 ? 19.579 2.065 -15.137 1.00 93.50 108 ASN A N 1
ATOM 781 C CA . ASN A 1 108 ? 20.075 2.813 -16.298 1.00 93.50 108 ASN A CA 1
ATOM 782 C C . ASN A 1 108 ? 19.428 4.200 -16.466 1.00 93.50 108 ASN A C 1
ATOM 784 O O . ASN A 1 108 ? 19.781 4.935 -17.391 1.00 93.50 108 ASN A O 1
ATOM 788 N N . VAL A 1 109 ? 18.484 4.593 -15.598 1.00 96.94 109 VAL A N 1
ATOM 789 C CA . VAL A 1 109 ? 17.677 5.818 -15.769 1.00 96.94 109 VAL A CA 1
ATOM 790 C C . VAL A 1 109 ? 18.526 7.075 -15.965 1.00 96.94 109 VAL A C 1
ATOM 792 O O . VAL A 1 109 ? 18.205 7.916 -16.803 1.00 96.94 109 VAL A O 1
ATOM 795 N N . VAL A 1 110 ? 19.628 7.209 -15.221 1.00 97.44 110 VAL A N 1
ATOM 796 C CA . VAL A 1 110 ? 20.494 8.395 -15.278 1.00 97.44 110 VAL A CA 1
ATOM 797 C C . VAL A 1 110 ? 21.174 8.497 -16.641 1.00 97.44 110 VAL A C 1
ATOM 799 O O . VAL A 1 110 ? 21.210 9.580 -17.227 1.00 97.44 110 VAL A O 1
ATOM 802 N N . GLU A 1 111 ? 21.675 7.378 -17.163 1.00 97.06 111 GLU A N 1
ATOM 803 C CA . GLU A 1 111 ? 22.345 7.320 -18.463 1.00 97.06 111 GLU A CA 1
ATOM 804 C C . GLU A 1 111 ? 21.356 7.535 -19.610 1.00 97.06 111 GLU A C 1
ATOM 806 O O . GLU A 1 111 ? 21.622 8.335 -20.507 1.00 97.06 111 GLU A O 1
ATOM 811 N N . LEU A 1 112 ? 20.181 6.903 -19.543 1.00 96.88 112 LEU A N 1
ATOM 812 C CA . LEU A 1 112 ? 19.120 7.065 -20.537 1.00 96.88 112 LEU A CA 1
ATOM 813 C C . LEU A 1 112 ? 18.658 8.525 -20.625 1.00 96.88 112 LEU A C 1
ATOM 815 O O . LEU A 1 112 ? 18.581 9.086 -21.720 1.00 96.88 112 LEU A O 1
ATOM 819 N N . VAL A 1 113 ? 18.400 9.171 -19.482 1.00 97.38 113 VAL A N 1
ATOM 820 C CA . VAL A 1 113 ? 17.983 10.583 -19.434 1.00 97.38 113 VAL A CA 1
ATOM 821 C C . VAL A 1 113 ? 19.099 11.506 -19.927 1.00 97.38 113 VAL A C 1
ATOM 823 O O . VAL A 1 113 ? 18.831 12.428 -20.699 1.00 97.38 113 VAL A O 1
ATOM 826 N N . ALA A 1 114 ? 20.359 11.243 -19.565 1.00 96.94 114 ALA A N 1
ATOM 827 C CA . ALA A 1 114 ? 21.502 11.975 -20.116 1.00 96.94 114 ALA A CA 1
ATOM 828 C C . ALA A 1 114 ? 21.632 11.793 -21.644 1.00 96.94 114 ALA A C 1
ATOM 830 O O . ALA A 1 114 ? 22.023 12.727 -22.345 1.00 96.94 114 ALA A O 1
ATOM 831 N N . GLY A 1 115 ? 21.243 10.624 -22.163 1.00 95.38 115 GLY A N 1
ATOM 832 C CA . GLY A 1 115 ? 21.119 10.301 -23.588 1.00 95.38 115 GLY A CA 1
ATOM 833 C C . GLY A 1 115 ? 19.862 10.857 -24.276 1.00 95.38 115 GLY A C 1
ATOM 834 O O . GLY A 1 115 ? 19.599 10.528 -25.437 1.00 95.38 115 GLY A O 1
ATOM 835 N N . GLY A 1 116 ? 19.084 11.696 -23.583 1.00 96.50 116 GLY A N 1
ATOM 836 C CA . GLY A 1 116 ? 17.923 12.407 -24.118 1.00 96.50 116 GLY A CA 1
ATOM 837 C C . GLY A 1 116 ? 16.568 11.763 -23.827 1.00 96.50 116 GLY A C 1
ATOM 838 O O . GLY A 1 116 ? 15.563 12.287 -24.304 1.00 96.50 116 GLY A O 1
ATOM 839 N N . ALA A 1 117 ? 16.512 10.659 -23.075 1.00 97.19 117 ALA A N 1
ATOM 840 C CA . ALA A 1 117 ? 15.250 10.054 -22.659 1.00 97.19 117 ALA A CA 1
ATOM 841 C C . ALA A 1 117 ? 14.443 10.976 -21.729 1.00 97.19 117 ALA A C 1
ATOM 843 O O . ALA A 1 117 ? 14.992 11.760 -20.951 1.00 97.19 117 ALA A O 1
ATOM 844 N N . GLN A 1 118 ? 13.119 10.845 -21.776 1.00 95.50 118 GLN A N 1
ATOM 845 C CA . GLN A 1 118 ? 12.217 11.540 -20.865 1.00 95.50 118 GLN A CA 1
ATOM 846 C C . GLN A 1 118 ? 12.446 11.086 -19.416 1.00 95.50 118 GLN A C 1
ATOM 848 O O . GLN A 1 118 ? 12.357 9.904 -19.097 1.00 95.50 118 GLN A O 1
ATOM 853 N N . ALA A 1 119 ? 12.691 12.039 -18.516 1.00 97.50 119 ALA A N 1
ATOM 854 C CA . ALA A 1 119 ? 12.814 11.755 -17.089 1.00 97.50 119 ALA A CA 1
ATOM 855 C C . ALA A 1 119 ? 11.445 11.412 -16.461 1.00 97.50 119 ALA A C 1
ATOM 857 O O . ALA A 1 119 ? 10.448 12.062 -16.807 1.00 97.50 119 ALA A O 1
ATOM 858 N N . PRO A 1 120 ? 11.383 10.465 -15.504 1.00 97.25 120 PRO A N 1
ATOM 859 C CA . PRO A 1 120 ? 10.140 10.041 -14.860 1.00 97.25 120 PRO A CA 1
ATOM 860 C C . PRO A 1 120 ? 9.696 11.018 -13.757 1.00 97.25 120 PRO A C 1
ATOM 862 O O . PRO A 1 120 ? 9.822 10.752 -12.565 1.00 97.25 120 PRO A O 1
ATOM 865 N N . THR A 1 121 ? 9.194 12.188 -14.153 1.00 98.25 121 THR A N 1
ATOM 866 C CA . THR A 1 121 ? 8.603 13.179 -13.235 1.00 98.25 121 THR A CA 1
ATOM 867 C C . THR A 1 121 ? 7.199 12.766 -12.786 1.00 98.25 121 THR A C 1
ATOM 869 O O . THR A 1 121 ? 6.605 11.847 -13.347 1.00 98.25 121 THR A O 1
ATOM 872 N N . GLU A 1 122 ? 6.608 13.467 -11.815 1.00 98.25 122 GLU A N 1
ATOM 873 C CA . GLU A 1 122 ? 5.263 13.166 -11.304 1.00 98.25 122 GLU A CA 1
ATOM 874 C C . GLU A 1 122 ? 4.195 13.147 -12.409 1.00 98.25 122 GLU A C 1
ATOM 876 O O . GLU A 1 122 ? 3.290 12.316 -12.372 1.00 98.25 122 GLU A O 1
ATOM 881 N N . THR A 1 123 ? 4.314 14.026 -13.410 1.00 98.31 123 THR A N 1
ATOM 882 C CA . THR A 1 123 ? 3.417 14.043 -14.575 1.00 98.31 123 THR A CA 1
ATOM 883 C C . THR A 1 123 ? 3.545 12.757 -15.387 1.00 98.31 123 THR A C 1
ATOM 885 O O . THR A 1 123 ? 2.538 12.128 -15.694 1.00 98.31 123 THR A O 1
ATOM 888 N N . VAL A 1 124 ? 4.776 12.331 -15.677 1.00 98.00 124 VAL A N 1
ATOM 889 C CA . VAL A 1 124 ? 5.053 11.108 -16.444 1.00 98.00 124 VAL A CA 1
ATOM 890 C C . VAL A 1 124 ? 4.572 9.874 -15.680 1.00 98.00 124 VAL A C 1
ATOM 892 O O . VAL A 1 124 ? 3.922 9.003 -16.251 1.00 98.00 124 VAL A O 1
ATOM 895 N N . VAL A 1 125 ? 4.809 9.814 -14.367 1.00 98.50 125 VAL A N 1
ATOM 896 C CA . VAL A 1 125 ? 4.300 8.727 -13.515 1.00 98.50 125 VAL A CA 1
ATOM 897 C C . VAL A 1 125 ? 2.768 8.689 -13.525 1.00 98.50 125 VAL A C 1
ATOM 899 O O . VAL A 1 125 ? 2.183 7.614 -13.651 1.00 98.50 125 VAL A O 1
ATOM 902 N N . ALA A 1 126 ? 2.098 9.845 -13.450 1.00 98.50 126 ALA A N 1
ATOM 903 C CA . ALA A 1 126 ? 0.640 9.918 -13.541 1.00 98.50 126 ALA A CA 1
ATOM 904 C C . ALA A 1 126 ? 0.112 9.435 -14.905 1.00 98.50 126 ALA A C 1
ATOM 906 O O . ALA A 1 126 ? -0.882 8.711 -14.950 1.00 98.50 126 ALA A O 1
ATOM 907 N N . GLU A 1 127 ? 0.795 9.762 -16.005 1.00 98.31 127 GLU A N 1
ATOM 908 C CA . GLU A 1 127 ? 0.487 9.217 -17.334 1.00 98.31 127 GLU A CA 1
ATOM 909 C C . GLU A 1 127 ? 0.631 7.690 -17.368 1.00 98.31 127 GLU A C 1
ATOM 911 O O . GLU A 1 127 ? -0.221 7.009 -17.937 1.00 98.31 127 GLU A O 1
ATOM 916 N N . GLY A 1 128 ? 1.651 7.135 -16.705 1.00 98.31 128 GLY A N 1
ATOM 917 C CA . GLY A 1 128 ? 1.823 5.688 -16.564 1.00 98.31 128 GLY A CA 1
ATOM 918 C C . GLY A 1 128 ? 0.675 5.012 -15.813 1.00 98.31 128 GLY A C 1
ATOM 919 O O . GLY A 1 128 ? 0.229 3.931 -16.205 1.00 98.31 128 GLY A O 1
ATOM 920 N N . LEU A 1 129 ? 0.139 5.657 -14.770 1.00 98.69 129 LEU A N 1
ATOM 921 C CA . LEU A 1 129 ? -1.033 5.154 -14.046 1.00 98.69 129 LEU A CA 1
ATOM 922 C C . LEU A 1 129 ? -2.272 5.105 -14.947 1.00 98.69 129 LEU A C 1
ATOM 924 O O . LEU A 1 129 ? -3.022 4.130 -14.902 1.00 98.69 129 LEU A O 1
ATOM 928 N N . GLU A 1 130 ? -2.477 6.119 -15.790 1.00 98.06 130 GLU A N 1
ATOM 929 C CA . GLU A 1 130 ? -3.557 6.114 -16.783 1.00 98.06 130 GLU A CA 1
ATOM 930 C C . GLU A 1 130 ? -3.321 5.054 -17.870 1.00 98.06 130 GLU A C 1
ATOM 932 O O . GLU A 1 130 ? -4.242 4.311 -18.214 1.00 98.06 130 GLU A O 1
ATOM 937 N N . ALA A 1 131 ? -2.081 4.903 -18.346 1.00 98.12 131 ALA A N 1
ATOM 938 C CA . ALA A 1 131 ? -1.701 3.892 -19.332 1.00 98.12 131 ALA A CA 1
ATOM 939 C C . ALA A 1 131 ? -1.899 2.452 -18.824 1.00 98.12 131 ALA A C 1
ATOM 941 O O . ALA A 1 131 ? -2.154 1.551 -19.623 1.00 98.12 131 ALA A O 1
ATOM 942 N N . ALA A 1 132 ? -1.837 2.219 -17.509 1.00 98.56 132 ALA A N 1
ATOM 943 C CA . ALA A 1 132 ? -2.086 0.910 -16.908 1.00 98.56 132 ALA A CA 1
ATOM 944 C C . ALA A 1 132 ? -3.571 0.494 -16.932 1.00 98.56 132 ALA A C 1
ATOM 946 O O . ALA A 1 132 ? -3.879 -0.701 -17.012 1.00 98.56 132 ALA A O 1
ATOM 947 N N . LYS A 1 133 ? -4.510 1.452 -16.875 1.00 97.94 133 LYS A N 1
ATOM 948 C CA . LYS A 1 133 ? -5.947 1.165 -16.695 1.00 97.94 133 LYS A CA 1
ATOM 949 C C . LYS A 1 133 ? -6.550 0.268 -17.786 1.00 97.94 133 LYS A C 1
ATOM 951 O O . LYS A 1 133 ? -7.218 -0.698 -17.409 1.00 97.94 133 LYS A O 1
ATOM 956 N N . PRO A 1 134 ? -6.308 0.480 -19.097 1.00 97.31 134 PRO A N 1
ATOM 957 C CA . PRO A 1 134 ? -6.865 -0.393 -20.134 1.00 97.31 134 PRO A CA 1
ATOM 958 C C . PRO A 1 134 ? -6.419 -1.854 -19.993 1.00 97.31 134 PRO A C 1
ATOM 960 O O . PRO A 1 134 ? -7.201 -2.775 -20.237 1.00 97.31 134 PRO A O 1
ATOM 963 N N . PHE A 1 135 ? -5.179 -2.093 -19.556 1.00 98.31 135 PHE A N 1
ATOM 964 C CA . PHE A 1 135 ? -4.674 -3.448 -19.325 1.00 98.31 135 PHE A CA 1
ATOM 965 C C . PHE A 1 135 ? -5.329 -4.089 -18.101 1.00 98.31 135 PHE A C 1
ATOM 967 O O . PHE A 1 135 ? -5.785 -5.229 -18.183 1.00 98.31 135 PHE A O 1
ATOM 974 N N . ILE A 1 136 ? -5.460 -3.344 -16.998 1.00 98.56 136 ILE A N 1
ATOM 975 C CA . ILE A 1 136 ? -6.182 -3.799 -15.799 1.00 98.56 136 ILE A CA 1
ATOM 976 C C . ILE A 1 136 ? -7.629 -4.163 -16.144 1.00 98.56 136 ILE A C 1
ATOM 978 O O . ILE A 1 136 ? -8.105 -5.222 -15.732 1.00 98.56 136 ILE A O 1
ATOM 982 N N . ALA A 1 137 ? -8.318 -3.327 -16.926 1.00 98.00 137 ALA A N 1
ATOM 983 C CA . ALA A 1 137 ? -9.680 -3.595 -17.370 1.00 98.00 137 ALA A CA 1
ATOM 984 C C . ALA A 1 137 ? -9.769 -4.905 -18.166 1.00 98.00 137 ALA A C 1
ATOM 986 O O . ALA A 1 137 ? -10.595 -5.761 -17.850 1.00 98.00 137 ALA A O 1
ATOM 987 N N . ARG A 1 138 ? -8.874 -5.119 -19.141 1.00 98.00 138 ARG A N 1
ATOM 988 C CA . ARG A 1 138 ? -8.827 -6.368 -19.925 1.00 98.00 138 ARG A CA 1
ATOM 989 C C . ARG A 1 138 ? -8.577 -7.597 -19.051 1.00 98.00 138 ARG A C 1
ATOM 991 O O . ARG A 1 138 ? -9.248 -8.611 -19.228 1.00 98.00 138 ARG A O 1
ATOM 998 N N . LEU A 1 139 ? -7.661 -7.500 -18.086 1.00 98.56 139 LEU A N 1
ATOM 999 C CA . LEU A 1 139 ? -7.378 -8.574 -17.129 1.00 98.56 139 LEU A CA 1
ATOM 1000 C C . LEU A 1 139 ? -8.595 -8.885 -16.251 1.00 98.56 139 LEU A C 1
ATOM 1002 O O . LEU A 1 139 ? -8.903 -10.053 -16.017 1.00 98.56 139 LEU A O 1
ATOM 1006 N N . CYS A 1 140 ? -9.311 -7.858 -15.792 1.00 98.19 140 CYS A N 1
ATOM 1007 C CA . CYS A 1 140 ? -10.522 -8.032 -14.995 1.00 98.19 140 CYS A CA 1
ATOM 1008 C C . CYS A 1 140 ? -11.640 -8.689 -15.811 1.00 98.19 140 CYS A C 1
ATOM 1010 O O . CYS A 1 140 ? -12.244 -9.647 -15.336 1.00 98.19 140 CYS A O 1
ATOM 1012 N N . VAL A 1 141 ? -11.875 -8.239 -17.046 1.00 97.31 141 VAL A N 1
ATOM 1013 C CA . VAL A 1 141 ? -12.901 -8.813 -17.933 1.00 97.31 141 VAL A CA 1
ATOM 1014 C C . VAL A 1 141 ? -12.600 -10.275 -18.260 1.00 97.31 141 VAL A C 1
ATOM 1016 O O . VAL A 1 141 ? -13.493 -11.118 -18.183 1.00 97.31 141 VAL A O 1
ATOM 1019 N N . ALA A 1 142 ? -11.340 -10.622 -18.530 1.00 97.69 142 ALA A N 1
ATOM 1020 C CA . ALA A 1 142 ? -10.949 -12.018 -18.728 1.00 97.69 142 ALA A CA 1
ATOM 1021 C C . ALA A 1 142 ? -11.244 -12.887 -17.486 1.00 97.69 142 ALA A C 1
ATOM 1023 O O . ALA A 1 142 ? -11.775 -13.993 -17.599 1.00 97.69 142 ALA A O 1
ATOM 1024 N N . GLN A 1 143 ? -10.964 -12.376 -16.283 1.00 98.25 143 GLN A N 1
ATOM 1025 C CA . GLN A 1 143 ? -11.280 -13.075 -15.033 1.00 98.25 143 GLN A CA 1
ATOM 1026 C C . GLN A 1 143 ? -12.794 -13.171 -14.771 1.00 98.25 143 GLN A C 1
ATOM 1028 O O . GLN A 1 143 ? -13.258 -14.191 -14.264 1.00 98.25 143 GLN A O 1
ATOM 1033 N N . GLN A 1 144 ? -13.581 -12.155 -15.138 1.00 96.38 144 GLN A N 1
ATOM 1034 C CA . GLN A 1 144 ? -15.047 -12.196 -15.063 1.00 96.38 144 GLN A CA 1
ATOM 1035 C C . GLN A 1 144 ? -15.622 -13.270 -15.991 1.00 96.38 144 GLN A C 1
ATOM 1037 O O . GLN A 1 144 ? -16.503 -14.018 -15.577 1.00 96.38 144 GLN A O 1
ATOM 1042 N N . GLN A 1 145 ? -15.094 -13.400 -17.212 1.00 96.88 145 GLN A N 1
ATOM 1043 C CA . GLN A 1 145 ? -15.484 -14.462 -18.147 1.00 96.88 145 GLN A CA 1
ATOM 1044 C C . GLN A 1 145 ? -15.175 -15.853 -17.579 1.00 96.88 145 GLN A C 1
ATOM 1046 O O . GLN A 1 145 ? -16.021 -16.746 -17.640 1.00 96.88 145 GLN A O 1
ATOM 1051 N N . LEU A 1 146 ? -14.002 -16.028 -16.958 1.00 98.00 146 LEU A N 1
ATOM 1052 C CA . LEU A 1 146 ? -13.659 -17.262 -16.247 1.00 98.00 146 LEU A CA 1
ATOM 1053 C C . LEU A 1 146 ? -14.639 -17.544 -15.097 1.00 98.00 146 LEU A C 1
ATOM 1055 O O . LEU A 1 146 ? -15.114 -18.669 -14.948 1.00 98.00 146 LEU A O 1
ATOM 1059 N N . ALA A 1 147 ? -14.970 -16.529 -14.299 1.00 97.38 147 ALA A N 1
ATOM 1060 C CA . ALA A 1 147 ? -15.908 -16.664 -13.192 1.00 97.38 147 ALA A CA 1
ATOM 1061 C C . ALA A 1 147 ? -17.326 -17.012 -13.669 1.00 97.38 147 ALA A C 1
ATOM 1063 O O . ALA A 1 147 ? -17.963 -17.887 -13.091 1.00 97.38 147 ALA A O 1
ATOM 1064 N N . ALA A 1 148 ? -17.800 -16.406 -14.758 1.00 96.88 148 ALA A N 1
ATOM 1065 C CA . ALA A 1 148 ? -19.096 -16.732 -15.349 1.00 96.88 148 ALA A CA 1
ATOM 1066 C C . ALA A 1 148 ? -19.180 -18.201 -15.797 1.00 96.88 148 ALA A C 1
ATOM 1068 O O . ALA A 1 148 ? -20.240 -18.816 -15.704 1.00 96.88 148 ALA A O 1
ATOM 1069 N N . ALA A 1 149 ? -18.062 -18.769 -16.256 1.00 97.38 149 ALA A N 1
ATOM 1070 C CA . ALA A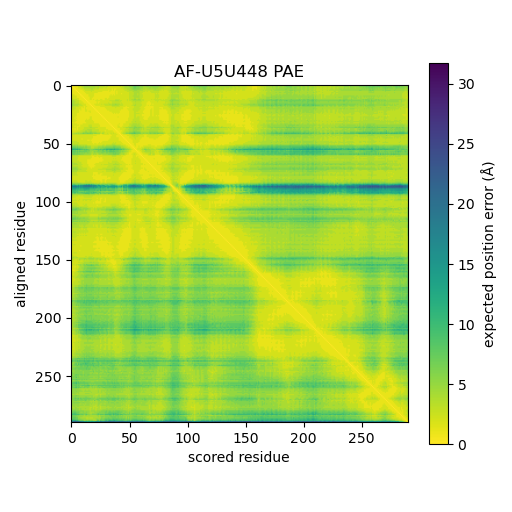 1 149 ? -17.997 -20.157 -16.695 1.00 97.38 149 ALA A CA 1
ATOM 1071 C C . ALA A 1 149 ? -17.795 -21.166 -15.548 1.00 97.38 149 ALA A C 1
ATOM 1073 O O . ALA A 1 149 ? -18.238 -22.308 -15.670 1.00 97.38 149 ALA A O 1
ATOM 1074 N N . ALA A 1 150 ? -17.098 -20.786 -14.470 1.00 96.81 150 ALA A N 1
ATOM 1075 C CA . ALA A 1 150 ? -16.546 -21.755 -13.516 1.00 96.81 150 ALA A CA 1
ATOM 1076 C C . ALA A 1 150 ? -16.599 -21.356 -12.030 1.00 96.81 150 ALA A C 1
ATOM 1078 O O . ALA A 1 150 ? -16.154 -22.140 -11.186 1.00 96.81 150 ALA A O 1
ATOM 1079 N N . ALA A 1 151 ? -17.098 -20.170 -11.669 1.00 97.38 151 ALA A N 1
ATOM 1080 C CA . ALA A 1 151 ? -17.141 -19.765 -10.267 1.00 97.38 151 ALA A CA 1
ATOM 1081 C C . ALA A 1 151 ? -18.101 -20.641 -9.457 1.00 97.38 151 ALA A C 1
ATOM 1083 O O . ALA A 1 151 ? -19.230 -20.926 -9.865 1.00 97.38 151 ALA A O 1
ATOM 1084 N N . LYS A 1 152 ? -17.657 -21.032 -8.261 1.00 97.69 152 LYS A N 1
ATOM 1085 C CA . LYS A 1 152 ? -18.537 -21.636 -7.261 1.00 97.69 152 LYS A CA 1
ATOM 1086 C C . LYS A 1 152 ? -19.579 -20.607 -6.805 1.00 97.69 152 LYS A C 1
ATOM 1088 O O . LYS A 1 152 ? -19.265 -19.414 -6.764 1.00 97.69 152 LYS A O 1
ATOM 1093 N N . PRO A 1 153 ? -20.789 -21.044 -6.413 1.00 96.81 153 PRO A N 1
ATOM 1094 C CA . PRO A 1 153 ? -21.734 -20.145 -5.765 1.00 96.81 153 PRO A CA 1
ATOM 1095 C C . PRO A 1 153 ? -21.086 -19.531 -4.522 1.00 96.81 153 PRO A C 1
ATOM 1097 O O . PRO A 1 153 ? -20.332 -20.205 -3.813 1.00 96.81 153 PRO A O 1
ATOM 1100 N N . THR A 1 154 ? -21.376 -18.257 -4.261 1.00 96.62 154 THR A N 1
ATOM 1101 C CA . THR A 1 154 ? -20.897 -17.595 -3.049 1.00 96.62 154 THR A CA 1
ATOM 1102 C C . THR A 1 154 ? -21.416 -18.343 -1.827 1.00 96.62 154 THR A C 1
ATOM 1104 O O . THR A 1 154 ? -22.622 -18.550 -1.686 1.00 96.62 154 THR A O 1
ATOM 1107 N N . GLY A 1 155 ? -20.497 -18.783 -0.970 1.00 94.25 155 GLY A N 1
ATOM 1108 C CA . GLY A 1 155 ? -20.840 -19.456 0.275 1.00 94.25 155 GLY A CA 1
ATOM 1109 C C . GLY A 1 155 ? -21.482 -18.502 1.279 1.00 94.25 155 GLY A C 1
ATOM 1110 O O . GLY A 1 155 ? -21.364 -17.281 1.166 1.00 94.25 155 GLY A O 1
ATOM 1111 N N . ASP A 1 156 ? -22.129 -19.071 2.291 1.00 96.25 156 ASP A N 1
ATOM 1112 C CA . ASP A 1 156 ? -22.573 -18.306 3.451 1.00 96.25 156 ASP A CA 1
ATOM 1113 C C . ASP A 1 156 ? -21.402 -18.146 4.428 1.00 96.25 156 ASP A C 1
ATOM 1115 O O . ASP A 1 156 ? -20.894 -19.127 4.981 1.00 96.25 156 ASP A O 1
ATOM 1119 N N . PHE A 1 157 ? -20.930 -16.909 4.591 1.00 95.81 157 PHE A N 1
ATOM 1120 C CA . PHE A 1 157 ? -19.815 -16.578 5.472 1.00 95.81 157 PHE A CA 1
ATOM 1121 C C . PHE A 1 157 ? -20.295 -15.655 6.587 1.00 95.81 157 PHE A C 1
ATOM 1123 O O . PHE A 1 157 ? -20.713 -14.527 6.300 1.00 95.81 157 PHE A O 1
ATOM 1130 N N . PRO A 1 158 ? -20.173 -16.068 7.861 1.00 95.50 158 PRO A N 1
ATOM 1131 C CA . PRO A 1 158 ? -20.555 -15.212 8.966 1.00 95.50 158 PRO A CA 1
ATOM 1132 C C . PRO A 1 158 ? -19.659 -13.972 8.999 1.00 95.50 158 PRO A C 1
ATOM 1134 O O . PRO A 1 158 ? -18.425 -14.048 8.960 1.00 95.50 158 PRO A O 1
ATOM 1137 N N . LEU A 1 159 ? -20.299 -12.809 9.077 1.00 93.31 159 LEU A N 1
ATOM 1138 C CA . LEU A 1 159 ? -19.619 -11.537 9.252 1.00 93.31 159 LEU A CA 1
ATOM 1139 C C . LEU A 1 159 ? -19.622 -11.158 10.727 1.00 93.31 159 LEU A C 1
ATOM 1141 O O . LEU A 1 159 ? -20.647 -11.190 11.395 1.00 93.31 159 LEU A O 1
ATOM 1145 N N . PHE A 1 160 ? -18.457 -10.737 11.201 1.00 93.81 160 PHE A N 1
ATOM 1146 C CA . PHE A 1 160 ? -18.243 -10.253 12.555 1.00 93.81 160 PHE A CA 1
ATOM 1147 C C . PHE A 1 160 ? -17.906 -8.761 12.471 1.00 93.81 160 PHE A C 1
ATOM 1149 O O . PHE A 1 160 ? -16.730 -8.406 12.275 1.00 93.81 160 PHE A O 1
ATOM 1156 N N . PRO A 1 161 ? -18.912 -7.866 12.483 1.00 94.00 161 PRO A N 1
ATOM 1157 C CA . PRO A 1 161 ? -18.660 -6.439 12.627 1.00 94.00 161 PRO A CA 1
ATOM 1158 C C . PRO A 1 161 ? -17.930 -6.177 13.950 1.00 94.00 161 PRO A C 1
ATOM 1160 O O . PRO A 1 161 ? -17.963 -6.977 14.881 1.00 94.00 161 PRO A O 1
ATOM 1163 N N . ALA A 1 162 ? -17.185 -5.075 14.012 1.00 96.25 162 ALA A N 1
ATOM 1164 C CA . ALA A 1 162 ? -16.406 -4.761 15.208 1.00 96.25 162 ALA A CA 1
ATOM 1165 C C . ALA A 1 162 ? -17.276 -4.215 16.355 1.00 96.25 162 ALA A C 1
ATOM 1167 O O . ALA A 1 162 ? -16.811 -4.189 17.491 1.00 96.25 162 ALA A O 1
ATOM 1168 N N . TYR A 1 163 ? -18.479 -3.741 16.028 1.00 97.25 163 TYR A N 1
ATOM 1169 C CA . TYR A 1 163 ? -19.497 -3.198 16.918 1.00 97.25 163 TYR A CA 1
ATOM 1170 C C . TYR A 1 163 ? -20.821 -3.093 16.151 1.00 97.25 163 TYR A C 1
ATOM 1172 O O . TYR A 1 163 ? -20.803 -2.945 14.924 1.00 97.25 163 TYR A O 1
ATOM 1180 N N . GLU A 1 164 ? -21.938 -3.113 16.866 1.00 96.88 164 GLU A N 1
ATOM 1181 C CA . GLU A 1 164 ? -23.253 -2.768 16.314 1.00 96.88 164 GLU A CA 1
ATOM 1182 C C . GLU A 1 164 ? -23.565 -1.267 16.467 1.00 96.88 164 GLU A C 1
ATOM 1184 O O . GLU A 1 164 ? -22.876 -0.518 17.171 1.00 96.88 164 GLU A O 1
ATOM 1189 N N . ALA A 1 165 ? -24.609 -0.809 15.769 1.00 97.31 165 ALA A N 1
ATOM 1190 C CA . ALA A 1 165 ? -24.984 0.605 15.714 1.00 97.31 165 ALA A CA 1
ATOM 1191 C C . ALA A 1 165 ? -25.357 1.188 17.088 1.00 97.31 165 ALA A C 1
ATOM 1193 O O . ALA A 1 165 ? -24.953 2.305 17.396 1.00 97.31 165 ALA A O 1
ATOM 1194 N N . ASP A 1 166 ? -26.046 0.419 17.930 1.00 97.81 166 ASP A N 1
ATOM 1195 C CA . ASP A 1 166 ? -26.469 0.829 19.274 1.00 97.81 166 ASP A CA 1
ATOM 1196 C C . ASP A 1 166 ? -25.278 1.171 20.188 1.00 97.81 166 ASP A C 1
ATOM 1198 O O . ASP A 1 166 ? -25.279 2.202 20.863 1.00 97.81 166 ASP A O 1
ATOM 1202 N N . VAL A 1 167 ? -24.218 0.356 20.154 1.00 98.00 167 VAL A N 1
ATOM 1203 C CA . VAL A 1 167 ? -22.973 0.625 20.889 1.00 98.00 167 VAL A CA 1
ATOM 1204 C C . VAL A 1 167 ? -22.275 1.857 20.327 1.00 98.00 167 VAL A C 1
ATOM 1206 O O . VAL A 1 167 ? -21.776 2.682 21.093 1.00 98.00 167 VAL A O 1
ATOM 1209 N N . TYR A 1 168 ? -22.234 2.010 19.000 1.00 98.44 168 TYR A N 1
ATOM 1210 C CA . TYR A 1 168 ? -21.631 3.192 18.386 1.00 98.44 168 TYR A CA 1
ATOM 1211 C C . TYR A 1 168 ? -22.350 4.479 18.790 1.00 98.44 168 TYR A C 1
ATOM 1213 O O . TYR A 1 168 ? -21.684 5.433 19.181 1.00 98.44 168 TYR A O 1
ATOM 1221 N N . GLU A 1 169 ? -23.681 4.499 18.740 1.00 98.31 169 GLU A N 1
ATOM 1222 C CA . GLU A 1 169 ? -24.502 5.648 19.129 1.00 98.31 169 GLU A CA 1
ATOM 1223 C C . GLU A 1 169 ? -24.315 6.002 20.610 1.00 98.31 169 GLU A C 1
ATOM 1225 O O . GLU A 1 169 ? -24.130 7.173 20.946 1.00 98.31 169 GLU A O 1
ATOM 1230 N N . ALA A 1 170 ? -24.272 5.000 21.495 1.00 98.00 170 ALA A N 1
ATOM 1231 C CA . ALA A 1 170 ? -24.014 5.216 22.917 1.00 98.00 170 ALA A CA 1
ATOM 1232 C C . ALA A 1 170 ? -22.611 5.793 23.177 1.00 98.00 170 ALA A C 1
ATOM 1234 O O . ALA A 1 170 ? -22.456 6.742 23.949 1.00 98.00 170 ALA A O 1
ATOM 1235 N N . VAL A 1 171 ? -21.584 5.264 22.501 1.00 98.19 171 VAL A N 1
ATOM 1236 C CA . VAL A 1 171 ? -20.212 5.787 22.584 1.00 98.19 171 VAL A CA 1
ATOM 1237 C C . VAL A 1 171 ? -20.116 7.193 22.001 1.00 98.19 171 VAL A C 1
ATOM 1239 O O . VAL A 1 171 ? -19.461 8.054 22.585 1.00 98.19 171 VAL A O 1
ATOM 1242 N N . GLU A 1 172 ? -20.765 7.453 20.868 1.00 98.25 172 GLU A N 1
ATOM 1243 C CA . GLU A 1 172 ? -20.790 8.770 20.238 1.00 98.25 172 GLU A CA 1
ATOM 1244 C C . GLU A 1 172 ? -21.432 9.807 21.162 1.00 98.25 172 GLU A C 1
ATOM 1246 O O . GLU A 1 172 ? -20.846 10.874 21.369 1.00 98.25 172 GLU A O 1
ATOM 1251 N N . ALA A 1 173 ? -22.565 9.480 21.784 1.00 97.81 173 ALA A N 1
ATOM 1252 C CA . ALA A 1 173 ? -23.232 10.354 22.743 1.00 97.81 173 ALA A CA 1
ATOM 1253 C C . ALA A 1 173 ? -22.362 10.651 23.979 1.00 97.81 173 ALA A C 1
ATOM 1255 O O . ALA A 1 173 ? -22.306 11.797 24.425 1.00 97.81 173 ALA A O 1
ATOM 1256 N N . ALA A 1 174 ? -21.653 9.649 24.508 1.00 97.19 174 ALA A N 1
ATOM 1257 C CA . ALA A 1 174 ? -20.829 9.797 25.709 1.00 97.19 174 ALA A CA 1
ATOM 1258 C C . ALA A 1 174 ? -19.482 10.505 25.455 1.00 97.19 174 ALA A C 1
ATOM 1260 O O . ALA A 1 174 ? -18.993 11.247 26.310 1.00 97.19 174 ALA A O 1
ATOM 1261 N N . ALA A 1 175 ? -18.861 10.282 24.291 1.00 97.50 175 ALA A N 1
ATOM 1262 C CA . ALA A 1 175 ? -17.461 10.641 24.056 1.00 97.50 175 ALA A CA 1
ATOM 1263 C C . ALA A 1 175 ? -17.252 11.881 23.175 1.00 97.50 175 ALA A C 1
ATOM 1265 O O . ALA A 1 175 ? -16.209 12.521 23.297 1.00 97.50 175 ALA A O 1
ATOM 1266 N N . SER A 1 176 ? -18.183 12.211 22.268 1.00 96.69 176 SER A N 1
ATOM 1267 C CA . SER A 1 176 ? -17.903 13.100 21.122 1.00 96.69 176 SER A CA 1
ATOM 1268 C C . SER A 1 176 ? -17.249 14.427 21.492 1.00 96.69 176 SER A C 1
ATOM 1270 O O . SER A 1 176 ? -16.221 14.775 20.915 1.00 96.69 176 SER A O 1
ATOM 1272 N N . THR A 1 177 ? -17.809 15.155 22.460 1.00 97.19 177 THR A N 1
ATOM 1273 C CA . THR A 1 177 ? -17.298 16.474 22.863 1.00 97.19 177 THR A CA 1
ATOM 1274 C C . THR A 1 177 ? -15.906 16.369 23.484 1.00 97.19 177 THR A C 1
ATOM 1276 O O . THR A 1 177 ? -14.961 16.976 22.984 1.00 97.19 177 THR A O 1
ATOM 1279 N N . LYS A 1 178 ? -15.754 15.530 24.518 1.00 97.25 178 LYS A N 1
ATOM 1280 C CA . LYS A 1 178 ? -14.488 15.363 25.249 1.00 97.25 178 LYS A CA 1
ATOM 1281 C C . LYS A 1 178 ? -13.380 14.819 24.351 1.00 97.25 178 LYS A C 1
ATOM 1283 O O . LYS A 1 178 ? -12.239 15.264 24.430 1.00 97.25 178 LYS A O 1
ATOM 1288 N N . LEU A 1 179 ? -13.715 13.868 23.479 1.00 97.12 179 LEU A N 1
ATOM 1289 C CA . LEU A 1 179 ? -12.773 13.296 22.526 1.00 97.12 179 LEU A CA 1
ATOM 1290 C C . LEU A 1 179 ? -12.377 14.320 21.459 1.00 97.12 179 LEU A C 1
ATOM 1292 O O . LEU A 1 179 ? -11.201 14.403 21.120 1.00 97.12 179 LEU A O 1
ATOM 1296 N N . ALA A 1 180 ? -13.314 15.120 20.941 1.00 96.00 180 ALA A N 1
ATOM 1297 C CA . ALA A 1 180 ? -12.986 16.179 19.990 1.00 96.00 180 ALA A CA 1
ATOM 1298 C C . ALA A 1 180 ? -12.027 17.215 20.598 1.00 96.00 180 ALA A C 1
ATOM 1300 O O . ALA A 1 180 ? -11.072 17.606 19.928 1.00 96.00 180 ALA A O 1
ATOM 1301 N N . GLU A 1 181 ? -12.240 17.606 21.858 1.00 95.75 181 GLU A N 1
ATOM 1302 C CA . GLU A 1 181 ? -11.346 18.493 22.612 1.00 95.75 181 GLU A CA 1
ATOM 1303 C C . GLU A 1 181 ? -9.971 17.855 22.838 1.00 95.75 181 GLU A C 1
ATOM 1305 O O . GLU A 1 181 ? -8.957 18.463 22.499 1.00 95.75 181 GLU A O 1
ATOM 1310 N N . ALA A 1 182 ? -9.916 16.609 23.317 1.00 96.50 182 ALA A N 1
ATOM 1311 C CA . ALA A 1 182 ? -8.663 15.878 23.515 1.00 96.50 182 ALA A CA 1
ATOM 1312 C C . ALA A 1 182 ? -7.844 15.786 22.219 1.00 96.50 182 ALA A C 1
ATOM 1314 O O . ALA A 1 182 ? -6.636 16.010 22.209 1.00 96.50 182 ALA A O 1
ATOM 1315 N N . LEU A 1 183 ? -8.510 15.546 21.086 1.00 95.81 183 LEU A N 1
ATOM 1316 C CA . LEU A 1 183 ? -7.876 15.478 19.770 1.00 95.81 183 LEU A CA 1
ATOM 1317 C C . LEU A 1 183 ? -7.320 16.822 19.276 1.00 95.81 183 LEU A C 1
ATOM 1319 O O . LEU A 1 183 ? -6.701 16.835 18.211 1.00 95.81 183 LEU A O 1
ATOM 1323 N N . THR A 1 184 ? -7.521 17.930 20.004 1.00 93.94 184 THR A N 1
ATOM 1324 C CA . THR A 1 184 ? -6.868 19.225 19.741 1.00 93.94 184 THR A CA 1
ATOM 1325 C C . THR A 1 184 ? -5.468 19.358 20.325 1.00 93.94 184 THR A C 1
ATOM 1327 O O . THR A 1 184 ? -4.698 20.179 19.822 1.00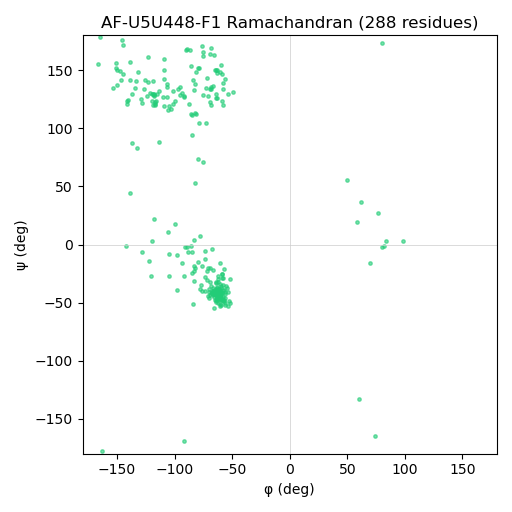 93.94 184 THR A O 1
ATOM 1330 N N . ILE A 1 185 ? -5.118 18.516 21.298 1.00 95.00 185 ILE A N 1
ATOM 1331 C CA . ILE A 1 185 ? -3.814 18.499 21.961 1.00 95.00 185 ILE A CA 1
ATOM 1332 C C . ILE A 1 185 ? -2.739 18.036 20.967 1.00 95.00 185 ILE A C 1
ATOM 1334 O O . ILE A 1 185 ? -2.804 16.936 20.412 1.00 95.00 185 ILE A O 1
ATOM 1338 N N . ALA A 1 186 ? -1.743 18.889 20.719 1.00 91.62 186 ALA A N 1
ATOM 1339 C CA . ALA A 1 186 ? -0.678 18.608 19.756 1.00 91.62 186 ALA A CA 1
ATOM 1340 C C . ALA A 1 186 ? 0.354 17.601 20.298 1.00 91.62 186 ALA A C 1
ATOM 1342 O O . ALA A 1 186 ? 0.799 16.713 19.562 1.00 91.62 186 ALA A O 1
ATOM 1343 N N . GLY A 1 187 ? 0.714 17.724 21.581 1.00 90.88 187 GLY A N 1
ATOM 1344 C CA . GLY A 1 187 ? 1.680 16.855 22.251 1.00 90.88 187 GLY A CA 1
ATOM 1345 C C . GLY A 1 187 ? 1.186 15.413 22.306 1.00 90.88 187 GLY A C 1
ATOM 1346 O O . GLY A 1 187 ? 0.079 15.156 22.766 1.00 90.88 187 GLY A O 1
ATOM 1347 N N . LYS A 1 188 ? 1.993 14.459 21.823 1.00 90.56 188 LYS A N 1
ATOM 1348 C CA . LYS A 1 188 ? 1.580 13.052 21.745 1.00 90.56 188 LYS A CA 1
ATOM 1349 C C . LYS A 1 188 ? 1.253 12.467 23.114 1.00 90.56 188 LYS A C 1
ATOM 1351 O O . LYS A 1 188 ? 0.169 11.932 23.262 1.00 90.56 188 LYS A O 1
ATOM 1356 N N . GLN A 1 189 ? 2.166 12.587 24.078 1.00 93.94 189 GLN A N 1
ATOM 1357 C CA . GLN A 1 189 ? 1.991 12.006 25.414 1.00 93.94 189 GLN A CA 1
ATOM 1358 C C . GLN A 1 189 ? 0.748 12.573 26.106 1.00 93.94 189 GLN A C 1
ATOM 1360 O O . GLN A 1 189 ? -0.143 11.815 26.460 1.00 93.94 189 GLN A O 1
ATOM 1365 N N . GLU A 1 190 ? 0.637 13.901 26.170 1.00 94.94 190 GLU A N 1
ATOM 1366 C CA . GLU A 1 190 ? -0.512 14.596 26.766 1.00 94.94 190 GLU A CA 1
ATOM 1367 C C . GLU A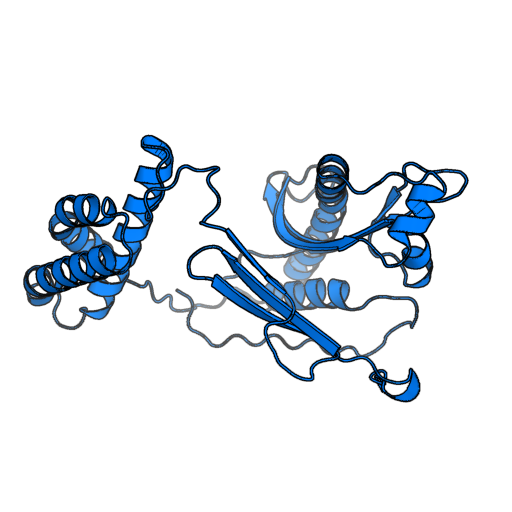 1 190 ? -1.839 14.232 26.078 1.00 94.94 190 GLU A C 1
ATOM 1369 O O . GLU A 1 190 ? -2.854 13.993 26.731 1.00 94.94 190 GLU A O 1
ATOM 1374 N N . ARG A 1 191 ? -1.844 14.145 24.740 1.00 95.69 191 ARG A N 1
ATOM 1375 C CA . ARG A 1 191 ? -3.030 13.720 23.993 1.00 95.69 191 ARG A CA 1
ATOM 1376 C C . ARG A 1 191 ? -3.386 12.272 24.303 1.00 95.69 191 ARG A C 1
ATOM 1378 O O . ARG A 1 191 ? -4.561 11.989 24.509 1.00 95.69 191 ARG A O 1
ATOM 1385 N N . ASP A 1 192 ? -2.410 11.372 24.275 1.00 95.44 192 ASP A N 1
ATOM 1386 C CA . ASP A 1 192 ?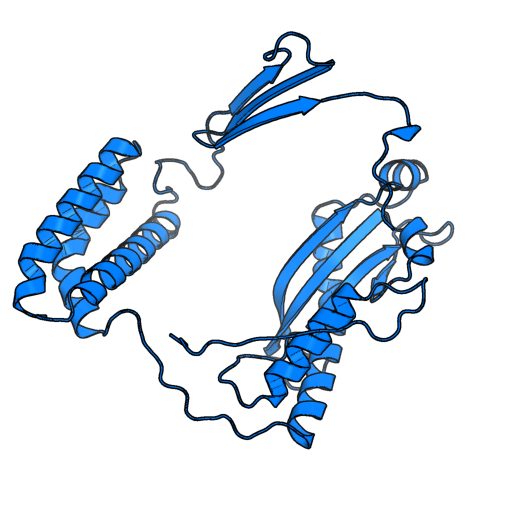 -2.627 9.943 24.475 1.00 95.44 192 ASP A CA 1
ATOM 1387 C C . ASP A 1 192 ? -3.185 9.704 25.894 1.00 95.44 192 ASP A C 1
ATOM 1389 O O . ASP A 1 192 ? -4.243 9.085 26.018 1.00 95.44 192 ASP A O 1
ATOM 1393 N N . GLU A 1 193 ? -2.591 10.330 26.920 1.00 97.44 193 GLU A N 1
ATOM 1394 C CA . GLU A 1 193 ? -3.092 10.356 28.305 1.00 97.44 193 GLU A CA 1
ATOM 1395 C C . GLU A 1 193 ? -4.546 10.836 28.368 1.00 97.44 193 GLU A C 1
ATOM 1397 O O . GLU A 1 193 ? -5.420 10.122 28.867 1.00 97.44 193 GLU A O 1
ATOM 1402 N N . ARG A 1 194 ? -4.850 11.999 27.774 1.00 97.44 194 ARG A N 1
ATOM 1403 C CA . ARG A 1 194 ? -6.216 12.535 27.789 1.00 97.44 194 ARG A CA 1
ATOM 1404 C C . ARG A 1 194 ? -7.204 11.638 27.043 1.00 97.44 194 ARG A C 1
ATOM 1406 O O . ARG A 1 194 ? -8.351 11.498 27.462 1.00 97.44 194 ARG A O 1
ATOM 1413 N N . THR A 1 195 ? -6.808 11.037 25.923 1.00 96.69 195 THR A N 1
ATOM 1414 C CA . THR A 1 195 ? -7.690 10.122 25.186 1.00 96.69 195 THR A CA 1
ATOM 1415 C C . THR A 1 195 ? -7.935 8.814 25.931 1.00 96.69 195 THR A C 1
ATOM 1417 O O . THR A 1 195 ? -9.039 8.275 25.827 1.00 96.69 195 THR A O 1
ATOM 1420 N N . ASP A 1 196 ? -6.959 8.329 26.701 1.00 97.25 196 ASP A N 1
ATOM 1421 C CA . ASP A 1 196 ? -7.115 7.154 27.554 1.00 97.25 196 ASP A CA 1
ATOM 1422 C C . ASP A 1 196 ? -8.032 7.447 28.747 1.00 97.25 196 ASP A C 1
ATOM 1424 O O . ASP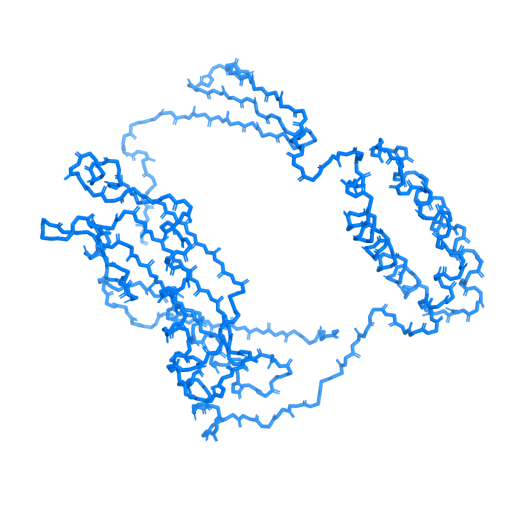 A 1 196 ? -8.922 6.643 29.023 1.00 97.25 196 ASP A O 1
ATOM 1428 N N . GLU A 1 197 ? -7.919 8.622 29.376 1.00 97.50 197 GLU A N 1
ATOM 1429 C CA . GLU A 1 197 ? -8.879 9.079 30.392 1.00 97.50 197 GLU A CA 1
ATOM 1430 C C . GLU A 1 197 ? -10.311 9.090 29.845 1.00 97.50 197 GLU A C 1
ATOM 1432 O O . GLU A 1 197 ? -11.204 8.463 30.413 1.00 97.50 197 GLU A O 1
ATOM 1437 N N . VAL A 1 198 ? -10.531 9.731 28.689 1.00 97.62 198 VAL A N 1
ATOM 1438 C CA . VAL A 1 198 ? -11.859 9.784 28.053 1.00 97.62 198 VAL A CA 1
ATOM 1439 C C . VAL A 1 198 ? -12.370 8.378 27.736 1.00 97.62 198 VAL A C 1
ATOM 1441 O O . VAL A 1 198 ? -13.558 8.100 27.880 1.00 97.62 198 VAL A O 1
ATOM 1444 N N . LYS A 1 199 ? -11.493 7.465 27.317 1.00 96.50 199 LYS A N 1
ATOM 1445 C CA . LYS A 1 199 ? -11.869 6.079 27.038 1.00 96.50 199 LYS A CA 1
ATOM 1446 C C . LYS A 1 199 ? -12.285 5.326 28.303 1.00 96.50 199 LYS A C 1
ATOM 1448 O O . LYS A 1 199 ? -13.243 4.557 28.236 1.00 96.50 199 LYS A O 1
ATOM 1453 N N . VAL A 1 200 ? -11.593 5.527 29.426 1.00 96.94 200 VAL A N 1
ATOM 1454 C CA . VAL A 1 200 ? -11.974 4.948 30.726 1.00 96.94 200 VAL A CA 1
ATOM 1455 C C . VAL A 1 200 ? -13.332 5.493 31.166 1.00 96.94 200 VAL A C 1
ATOM 1457 O O . VAL A 1 200 ? -14.224 4.699 31.448 1.00 96.94 200 VAL A O 1
ATOM 1460 N N . GLU A 1 201 ? -13.536 6.812 31.105 1.00 96.19 201 GLU A N 1
ATOM 1461 C CA . GLU A 1 201 ? -14.821 7.447 31.437 1.00 96.19 201 GLU A CA 1
ATOM 1462 C C . GLU A 1 201 ? -15.978 6.875 30.592 1.00 96.19 201 GLU A C 1
ATOM 1464 O O . GLU A 1 201 ? -17.062 6.594 31.102 1.00 96.19 201 GLU A O 1
ATOM 1469 N N . VAL A 1 202 ? -15.752 6.673 29.290 1.00 96.38 202 VAL A N 1
ATOM 1470 C CA . VAL A 1 202 ? -16.751 6.093 28.378 1.00 96.38 202 VAL A CA 1
ATOM 1471 C C . VAL A 1 202 ? -17.038 4.636 28.724 1.00 96.38 202 VAL A C 1
ATOM 1473 O O . VAL A 1 202 ? -18.198 4.232 28.711 1.00 96.38 202 VAL A O 1
ATOM 1476 N N . LEU A 1 203 ? -16.013 3.843 29.044 1.00 95.12 203 LEU A N 1
ATOM 1477 C CA . LEU A 1 203 ? -16.205 2.457 29.470 1.00 95.12 203 LEU A CA 1
ATOM 1478 C C . LEU A 1 203 ? -17.046 2.386 30.748 1.00 95.12 203 LEU A C 1
ATOM 1480 O O . LEU A 1 203 ? -17.997 1.614 30.786 1.00 95.12 203 LEU A O 1
ATOM 1484 N N . GLU A 1 204 ? -16.759 3.218 31.748 1.00 95.62 204 GLU A N 1
ATOM 1485 C CA . GLU A 1 204 ? -17.522 3.262 33.002 1.00 95.62 204 GLU A CA 1
ATOM 1486 C C . GLU A 1 204 ? -18.995 3.644 32.787 1.00 95.62 204 GLU A C 1
ATOM 1488 O O . GLU A 1 204 ? -19.882 3.068 33.415 1.00 95.62 204 GLU A O 1
ATOM 1493 N N . GLN A 1 205 ? -19.271 4.587 31.882 1.00 95.31 205 GLN A N 1
ATOM 1494 C CA . GLN A 1 205 ? -20.633 5.057 31.604 1.00 95.31 205 GLN A CA 1
ATOM 1495 C C . GLN A 1 205 ? -21.443 4.097 30.730 1.00 95.31 205 GLN A C 1
ATOM 1497 O O . GLN A 1 205 ? -22.652 3.954 30.915 1.00 95.31 205 GLN A O 1
ATOM 1502 N N . VAL A 1 206 ? -20.795 3.484 29.738 1.00 95.56 206 VAL A N 1
ATOM 1503 C CA . VAL A 1 206 ? -21.478 2.751 28.667 1.00 95.56 206 VAL A CA 1
ATOM 1504 C C . VAL A 1 206 ? -21.511 1.250 28.949 1.00 95.56 206 VAL A C 1
ATOM 1506 O O . VAL A 1 206 ? -22.546 0.632 28.712 1.00 95.56 206 VAL A O 1
ATOM 1509 N N . ALA A 1 207 ? -20.445 0.655 29.501 1.00 94.56 207 ALA A N 1
ATOM 1510 C CA . ALA A 1 207 ? -20.355 -0.797 29.705 1.00 94.56 207 ALA A CA 1
ATOM 1511 C C . ALA A 1 207 ? -21.518 -1.419 30.502 1.00 94.56 207 ALA A C 1
ATOM 1513 O O . ALA A 1 207 ? -21.965 -2.489 30.092 1.00 94.56 207 ALA A O 1
ATOM 1514 N N . PRO A 1 208 ? -22.089 -0.776 31.545 1.00 96.38 208 PRO A N 1
ATOM 1515 C CA . PRO A 1 208 ? -23.234 -1.341 32.266 1.00 96.38 208 PRO A CA 1
ATOM 1516 C C . PRO A 1 208 ? -24.474 -1.603 31.393 1.00 96.38 208 PRO A C 1
ATOM 1518 O O . PRO A 1 208 ? -25.281 -2.464 31.720 1.00 96.38 208 PRO A O 1
ATOM 1521 N N . ASN A 1 209 ? -24.633 -0.886 30.274 1.00 94.88 209 ASN A N 1
ATOM 1522 C CA . ASN A 1 209 ? -25.748 -1.083 29.338 1.00 94.88 209 ASN A CA 1
ATOM 1523 C C . ASN A 1 209 ? -25.449 -2.138 28.257 1.00 94.88 209 ASN A C 1
ATOM 1525 O O . ASN A 1 209 ? -26.328 -2.478 27.466 1.00 94.88 209 ASN A O 1
ATOM 1529 N N . PHE A 1 210 ? -24.213 -2.638 28.202 1.00 96.31 210 PHE A N 1
ATOM 1530 C CA . PHE A 1 210 ? -23.701 -3.503 27.141 1.00 96.31 210 PHE A CA 1
ATOM 1531 C C . PHE A 1 210 ? -22.827 -4.634 27.713 1.00 96.31 210 PHE A C 1
ATOM 1533 O O . PHE A 1 210 ? -21.751 -4.921 27.183 1.00 96.31 210 PHE A O 1
ATOM 1540 N N . GLU A 1 211 ? -23.281 -5.274 28.798 1.00 93.56 211 GLU A N 1
ATOM 1541 C CA . GLU A 1 211 ? -22.573 -6.399 29.427 1.00 93.56 211 GLU A CA 1
ATOM 1542 C C . GLU A 1 211 ? -22.253 -7.506 28.406 1.00 93.56 211 GLU A C 1
ATOM 1544 O O . GLU A 1 211 ? -23.113 -7.950 27.639 1.00 93.56 211 GLU A O 1
ATOM 1549 N N . GLY A 1 212 ? -20.992 -7.945 28.373 1.00 93.06 212 GLY A N 1
ATOM 1550 C CA . GLY A 1 212 ? -20.487 -8.943 27.424 1.00 93.06 212 GLY A CA 1
ATOM 1551 C C . GLY A 1 212 ? -20.123 -8.395 26.037 1.00 93.06 212 GLY A C 1
ATOM 1552 O O . GLY A 1 212 ? -19.654 -9.157 25.186 1.00 93.06 212 GLY A O 1
ATOM 1553 N N . ARG A 1 213 ? -20.308 -7.089 25.793 1.00 95.44 213 ARG A N 1
ATOM 1554 C CA . ARG A 1 213 ? -20.004 -6.395 24.525 1.00 95.44 213 ARG A CA 1
ATOM 1555 C C . ARG A 1 213 ? -18.940 -5.304 24.693 1.00 95.44 213 ARG A C 1
ATOM 1557 O O . ARG A 1 213 ? -18.788 -4.423 23.851 1.00 95.44 213 ARG A O 1
ATOM 1564 N N . GLU A 1 214 ? -18.116 -5.372 25.734 1.00 92.88 214 GLU A N 1
ATOM 1565 C CA . GLU A 1 214 ? -17.126 -4.338 26.078 1.00 92.88 214 GLU A CA 1
ATOM 1566 C C . GLU A 1 214 ? -16.070 -4.143 24.975 1.00 92.88 214 GLU A C 1
ATOM 1568 O O . GLU A 1 214 ? -15.548 -3.044 24.760 1.00 92.88 214 GLU A O 1
ATOM 1573 N N . LYS A 1 215 ? -15.773 -5.206 24.215 1.00 94.25 215 LYS A N 1
ATOM 1574 C CA . LYS A 1 215 ? -14.881 -5.131 23.047 1.00 94.25 215 LYS A CA 1
ATOM 1575 C C . LYS A 1 215 ? -15.444 -4.237 21.938 1.00 94.25 215 LYS A C 1
ATOM 1577 O O . LYS A 1 215 ? -14.654 -3.587 21.247 1.00 94.25 215 LYS A O 1
ATOM 1582 N N . GLU A 1 216 ? -16.767 -4.178 21.790 1.00 97.50 216 GLU A N 1
ATOM 1583 C CA . GLU A 1 216 ? -17.433 -3.315 20.811 1.00 97.50 216 GLU A CA 1
ATOM 1584 C C . GLU A 1 216 ? -17.258 -1.844 21.174 1.00 97.50 216 GLU A C 1
ATOM 1586 O O . GLU A 1 216 ? -16.939 -1.042 20.302 1.00 97.50 216 GLU A O 1
ATOM 1591 N N . ILE A 1 217 ? -17.344 -1.499 22.464 1.00 97.38 217 ILE A N 1
ATOM 1592 C CA . ILE A 1 217 ? -17.148 -0.127 22.961 1.00 97.38 217 ILE A CA 1
ATOM 1593 C C . ILE A 1 217 ? -15.770 0.391 22.541 1.00 97.38 217 ILE A C 1
ATOM 1595 O O . ILE A 1 217 ? -15.644 1.468 21.956 1.00 97.38 217 ILE A O 1
ATOM 1599 N N . GLY A 1 218 ? -14.722 -0.409 22.758 1.00 96.00 218 GLY A N 1
ATOM 1600 C CA . GLY A 1 218 ? -13.365 -0.043 22.353 1.00 96.00 218 GLY A CA 1
ATOM 1601 C C . GLY A 1 218 ? -13.204 0.115 20.835 1.00 96.00 218 GLY A C 1
ATOM 1602 O O . GLY A 1 218 ? -12.460 0.985 20.376 1.00 96.00 218 GLY A O 1
ATOM 1603 N N . ALA A 1 219 ? -13.885 -0.706 20.034 1.00 97.25 219 ALA A N 1
ATOM 1604 C CA . ALA A 1 219 ? -13.852 -0.605 18.576 1.00 97.25 219 ALA A CA 1
ATOM 1605 C C . ALA A 1 219 ? -14.655 0.598 18.042 1.00 97.25 219 ALA A C 1
ATOM 1607 O O . ALA A 1 219 ? -14.185 1.293 17.132 1.00 97.25 219 ALA A O 1
ATOM 1608 N N . ALA A 1 220 ? -15.817 0.874 18.634 1.00 98.19 220 ALA A N 1
ATOM 1609 C CA . ALA A 1 220 ? -16.646 2.036 18.352 1.00 98.19 220 ALA A CA 1
ATOM 1610 C C . ALA A 1 220 ? -15.906 3.331 18.702 1.00 98.19 220 ALA A C 1
ATOM 1612 O O . ALA A 1 220 ? -15.826 4.229 17.865 1.00 98.19 220 ALA A O 1
ATOM 1613 N N . PHE A 1 221 ? -15.252 3.380 19.868 1.00 98.25 221 PHE A N 1
ATOM 1614 C CA . PHE A 1 221 ? -14.437 4.516 20.297 1.00 98.25 221 PHE A CA 1
ATOM 1615 C C . PHE A 1 221 ? -13.344 4.837 19.275 1.00 98.25 221 PHE A C 1
ATOM 1617 O O . PHE A 1 221 ? -13.277 5.962 18.790 1.00 98.25 221 PHE A O 1
ATOM 1624 N N . ARG A 1 222 ? -12.555 3.839 18.842 1.00 97.62 222 ARG A N 1
ATOM 1625 C CA . ARG A 1 222 ? -11.534 4.028 17.789 1.00 97.62 222 ARG A CA 1
ATOM 1626 C C . ARG A 1 222 ? -12.131 4.542 16.476 1.00 97.62 222 ARG A C 1
ATOM 1628 O O . ARG A 1 222 ? -11.518 5.362 15.789 1.00 97.62 222 ARG A O 1
ATOM 1635 N N . SER A 1 223 ? -13.311 4.053 16.105 1.00 98.06 223 SER A N 1
ATOM 1636 C CA . SER A 1 223 ? -13.990 4.457 14.869 1.00 98.06 223 SER A CA 1
ATOM 1637 C C . SER A 1 223 ? -14.503 5.895 14.950 1.00 98.06 223 SER A C 1
ATOM 1639 O O . SER A 1 223 ? -14.350 6.655 13.991 1.00 98.06 223 SER A O 1
ATOM 1641 N N . LEU A 1 224 ? -15.014 6.308 16.112 1.00 98.31 224 LEU A N 1
ATOM 1642 C CA . LEU A 1 224 ? -15.345 7.696 16.412 1.00 98.31 224 LEU A CA 1
ATOM 1643 C C . LEU A 1 224 ? -14.097 8.587 16.393 1.00 98.31 224 LEU A C 1
ATOM 1645 O O . LEU A 1 224 ? -14.108 9.617 15.721 1.00 98.31 224 LEU A O 1
ATOM 1649 N N . THR A 1 225 ? -12.991 8.170 17.020 1.00 97.88 225 THR A N 1
ATOM 1650 C CA . THR A 1 225 ? -11.705 8.886 16.952 1.00 97.88 225 THR A CA 1
ATOM 1651 C C . THR A 1 225 ? -11.300 9.127 15.497 1.00 97.88 225 THR A C 1
ATOM 1653 O O . THR A 1 225 ? -11.009 10.257 15.105 1.00 97.88 225 THR A O 1
ATOM 1656 N N . LYS A 1 226 ? -11.360 8.086 14.653 1.00 97.88 226 LYS A N 1
ATOM 1657 C CA . LYS A 1 226 ? -11.066 8.189 13.216 1.00 97.88 226 LYS A CA 1
ATOM 1658 C C . LYS A 1 226 ? -11.996 9.180 12.505 1.00 97.88 226 LYS A C 1
ATOM 1660 O O . LYS A 1 226 ? -11.517 9.956 11.675 1.00 97.88 226 LYS A O 1
ATOM 1665 N N . LYS A 1 227 ? -13.300 9.166 12.807 1.00 97.94 227 LYS A N 1
ATOM 1666 C CA . LYS A 1 227 ? -14.292 10.103 12.246 1.00 97.94 227 LYS A CA 1
ATOM 1667 C C . LYS A 1 227 ? -13.949 11.550 12.608 1.00 97.94 227 LYS A C 1
ATOM 1669 O O . LYS A 1 227 ? -13.830 12.378 11.706 1.00 97.94 227 LYS A O 1
ATOM 1674 N N . LEU A 1 228 ? -13.715 11.833 13.889 1.00 97.31 228 LEU A N 1
ATOM 1675 C CA . LEU A 1 228 ? -13.425 13.179 14.391 1.00 97.31 228 LEU A CA 1
ATOM 1676 C C . LEU A 1 228 ? -12.102 13.730 13.841 1.00 97.31 228 LEU A C 1
ATOM 1678 O O . LEU A 1 228 ? -12.061 14.868 13.374 1.00 97.31 228 LEU A O 1
ATOM 1682 N N . VAL A 1 229 ? -11.042 12.913 13.793 1.00 96.75 229 VAL A N 1
ATOM 1683 C CA . VAL A 1 229 ? -9.756 13.313 13.188 1.00 96.75 229 VAL A CA 1
ATOM 1684 C C . VAL A 1 229 ? -9.932 13.668 11.709 1.00 96.75 229 VAL A C 1
ATOM 1686 O O . VAL A 1 229 ? -9.456 14.712 11.264 1.00 96.75 229 VAL A O 1
ATOM 1689 N N . ARG A 1 230 ? -10.645 12.838 10.935 1.00 97.00 230 ARG A N 1
ATOM 1690 C CA . ARG A 1 230 ? -10.907 13.113 9.511 1.00 97.00 230 ARG A CA 1
ATOM 1691 C C . ARG A 1 230 ? -11.718 14.391 9.320 1.00 97.00 230 ARG A C 1
ATOM 1693 O O . ARG A 1 230 ? -11.386 15.190 8.449 1.00 97.00 230 ARG A O 1
ATOM 1700 N N . GLN A 1 231 ? -12.755 14.593 10.130 1.00 96.19 231 GLN A N 1
ATOM 1701 C CA . GLN A 1 231 ? -13.589 15.791 10.075 1.00 96.19 231 GLN A CA 1
ATOM 1702 C C . GLN A 1 231 ? -12.772 17.056 10.355 1.00 96.19 231 GLN A C 1
ATOM 1704 O O . GLN A 1 231 ? -12.888 18.030 9.612 1.00 96.19 231 GLN A O 1
ATOM 1709 N N . ARG A 1 232 ? -11.902 17.019 11.369 1.00 94.31 232 ARG A N 1
ATOM 1710 C CA . ARG A 1 232 ? -11.004 18.128 11.709 1.00 94.31 232 ARG A CA 1
ATOM 1711 C C . ARG A 1 232 ? -10.025 18.445 10.580 1.00 94.31 232 ARG A C 1
ATOM 1713 O O . ARG A 1 232 ? -9.897 19.604 10.204 1.00 94.31 232 ARG A O 1
ATOM 1720 N N . ILE A 1 233 ? -9.405 17.434 9.968 1.00 96.12 233 ILE A N 1
ATOM 1721 C CA . ILE A 1 233 ? -8.514 17.643 8.813 1.00 96.12 233 ILE A CA 1
ATOM 1722 C C . ILE A 1 233 ? -9.271 18.295 7.647 1.00 96.12 233 ILE A C 1
ATOM 1724 O O . ILE A 1 233 ? -8.747 19.197 6.996 1.00 96.12 233 ILE A O 1
ATOM 1728 N N . LEU A 1 234 ? -10.506 17.865 7.372 1.00 96.31 234 LEU A N 1
ATOM 1729 C CA . LEU A 1 234 ? -11.293 18.395 6.257 1.00 96.31 234 LEU A CA 1
ATOM 1730 C C . LEU A 1 234 ? -11.761 19.836 6.490 1.00 96.31 234 LEU A C 1
ATOM 1732 O O . LEU A 1 234 ? -11.628 20.652 5.572 1.00 96.31 234 LEU A O 1
ATOM 1736 N N . ARG A 1 235 ? -12.283 20.134 7.687 1.00 95.19 235 ARG A N 1
ATOM 1737 C CA . ARG A 1 235 ? -12.880 21.429 8.053 1.00 95.19 235 ARG A CA 1
ATOM 1738 C C . ARG A 1 235 ? -11.836 22.449 8.496 1.00 95.19 235 ARG A C 1
ATOM 1740 O O . ARG A 1 235 ? -11.795 23.549 7.960 1.00 95.19 235 ARG A O 1
ATOM 1747 N N . ASP A 1 236 ? -10.985 22.055 9.435 1.00 93.69 236 ASP A N 1
ATOM 1748 C CA . ASP A 1 236 ? -10.093 22.962 10.160 1.00 93.69 236 ASP A CA 1
ATOM 1749 C C . ASP A 1 236 ? -8.679 22.974 9.554 1.00 93.69 236 ASP A C 1
ATOM 1751 O O . ASP A 1 236 ? -7.858 23.800 9.930 1.00 93.69 236 ASP A O 1
ATOM 1755 N N . LYS A 1 237 ? -8.382 22.065 8.608 1.00 94.06 237 LYS A N 1
ATOM 1756 C CA . LYS A 1 237 ? -7.071 21.913 7.938 1.00 94.06 237 LYS A CA 1
ATOM 1757 C C . LYS A 1 237 ? -5.895 21.637 8.883 1.00 94.06 237 LYS A C 1
ATOM 1759 O O . LYS A 1 237 ? -4.739 21.751 8.478 1.00 94.06 237 LYS A O 1
ATOM 1764 N N . PHE A 1 238 ? -6.193 21.176 10.096 1.00 92.44 238 PHE A N 1
ATOM 1765 C CA . PHE A 1 238 ? -5.214 20.746 11.088 1.00 92.44 238 PHE A CA 1
ATOM 1766 C C . PHE A 1 238 ? -5.237 19.235 11.288 1.00 92.44 238 PHE A C 1
ATOM 1768 O O . PHE A 1 238 ? -6.289 18.590 11.298 1.00 92.44 238 PHE A O 1
ATOM 1775 N N . ARG A 1 239 ? -4.048 18.674 11.480 1.00 93.94 239 ARG A N 1
ATOM 1776 C CA . ARG A 1 239 ? -3.831 17.267 11.818 1.00 93.94 239 ARG A CA 1
ATOM 1777 C C . ARG A 1 239 ? -3.834 17.072 13.331 1.00 93.94 239 ARG A C 1
ATOM 1779 O O . ARG A 1 239 ? -3.768 18.025 14.104 1.00 93.94 239 ARG A O 1
ATOM 1786 N N . ILE A 1 240 ? -3.895 15.809 13.746 1.00 92.50 240 ILE A N 1
ATOM 1787 C CA . ILE A 1 240 ? -3.955 15.400 15.159 1.00 92.50 240 ILE A CA 1
ATOM 1788 C C . ILE A 1 240 ? -2.753 15.874 15.994 1.00 92.50 240 ILE A C 1
ATOM 1790 O O . ILE A 1 240 ? -2.871 16.046 17.198 1.00 92.50 240 ILE A O 1
ATOM 1794 N N . ASP A 1 241 ? -1.606 16.112 15.363 1.00 91.19 241 ASP A N 1
ATOM 1795 C CA . ASP A 1 241 ? -0.376 16.584 15.999 1.00 91.19 241 ASP A CA 1
ATOM 1796 C C . ASP A 1 241 ? -0.155 18.097 15.834 1.00 91.19 241 ASP A C 1
ATOM 1798 O O . ASP A 1 241 ? 0.961 18.586 15.980 1.00 91.19 241 ASP A O 1
ATOM 1802 N N . GLY A 1 242 ? -1.210 18.845 15.489 1.00 90.56 242 GLY A N 1
ATOM 1803 C CA . GLY A 1 242 ? -1.188 20.308 15.391 1.00 90.56 242 GLY A CA 1
ATOM 1804 C C . GLY A 1 242 ? -0.589 20.869 14.099 1.00 90.56 242 GLY A C 1
ATOM 1805 O O . GLY A 1 242 ? -0.614 22.079 13.898 1.00 90.56 242 GLY A O 1
ATOM 1806 N N . ARG A 1 243 ? -0.094 20.018 13.197 1.00 94.44 243 ARG A N 1
ATOM 1807 C CA . ARG A 1 243 ? 0.468 20.434 11.905 1.00 94.44 243 ARG A CA 1
ATOM 1808 C C . ARG A 1 243 ? -0.600 20.752 10.860 1.00 94.44 243 ARG A C 1
ATOM 1810 O O . ARG A 1 243 ? -1.671 20.138 10.845 1.00 94.44 243 ARG A O 1
ATOM 1817 N N . GLY A 1 244 ? -0.264 21.635 9.927 1.00 95.31 244 GLY A N 1
ATOM 1818 C CA . GLY A 1 244 ? -0.987 21.823 8.676 1.00 95.31 244 GLY A CA 1
ATOM 1819 C C . GLY A 1 244 ? -0.852 20.624 7.729 1.00 95.31 244 GLY A C 1
ATOM 1820 O O . GLY A 1 244 ? -0.043 19.706 7.925 1.00 95.31 244 GLY A O 1
ATOM 1821 N N . ILE A 1 245 ? -1.665 20.618 6.671 1.00 96.12 245 ILE A N 1
ATOM 1822 C CA . ILE A 1 245 ? -1.725 19.512 5.697 1.00 96.12 245 ILE A CA 1
ATOM 1823 C C . ILE A 1 245 ? -0.440 19.343 4.868 1.00 96.12 245 ILE A C 1
ATOM 1825 O O . ILE A 1 245 ? -0.184 18.243 4.387 1.00 96.12 245 ILE A O 1
ATOM 1829 N N . THR A 1 246 ? 0.380 20.390 4.751 1.00 96.50 246 THR A N 1
ATOM 1830 C CA . THR A 1 246 ? 1.660 20.386 4.018 1.00 96.50 246 THR A CA 1
ATOM 1831 C C . THR A 1 246 ? 2.887 20.341 4.926 1.00 96.50 246 THR A C 1
ATOM 1833 O O . THR A 1 246 ? 4.000 20.173 4.437 1.00 96.50 246 THR A O 1
ATOM 1836 N N . ASP A 1 247 ? 2.714 20.478 6.243 1.00 96.19 247 ASP A N 1
ATOM 1837 C CA . ASP A 1 247 ? 3.850 20.629 7.150 1.00 96.19 247 ASP A CA 1
ATOM 1838 C C . ASP A 1 247 ? 4.578 19.297 7.360 1.00 96.19 247 ASP A C 1
ATOM 1840 O O . ASP A 1 247 ? 3.996 18.265 7.744 1.00 96.19 247 ASP A O 1
ATOM 1844 N N . ILE A 1 248 ? 5.894 19.336 7.172 1.00 96.12 248 ILE A N 1
ATOM 1845 C CA . ILE A 1 248 ? 6.803 18.236 7.494 1.00 96.12 248 ILE A CA 1
ATOM 1846 C C . ILE A 1 248 ? 7.118 18.288 9.001 1.00 96.12 248 ILE A C 1
ATOM 1848 O O . ILE A 1 248 ? 7.080 19.345 9.624 1.00 96.12 248 ILE A O 1
ATOM 1852 N N . ARG A 1 249 ? 7.361 17.126 9.626 1.00 95.69 249 ARG A N 1
ATOM 1853 C CA . ARG A 1 249 ? 7.841 17.068 11.025 1.00 95.69 249 ARG A CA 1
ATOM 1854 C C . ARG A 1 249 ? 9.241 17.676 11.112 1.00 95.69 249 ARG A C 1
ATOM 1856 O O . ARG A 1 249 ? 9.919 17.760 10.094 1.00 95.69 249 ARG A O 1
ATOM 1863 N N . ALA A 1 250 ? 9.684 18.017 12.321 1.00 96.00 250 ALA A N 1
ATOM 1864 C CA . ALA A 1 250 ? 11.072 18.400 12.561 1.00 96.00 250 ALA A CA 1
ATOM 1865 C C . ALA A 1 250 ? 12.032 17.375 11.934 1.00 96.00 250 ALA A C 1
ATOM 1867 O O . ALA A 1 250 ? 11.829 16.167 12.091 1.00 96.00 250 ALA A O 1
ATOM 1868 N N . LEU A 1 251 ? 13.016 17.876 11.190 1.00 98.06 251 LEU A N 1
ATOM 1869 C CA . LEU A 1 251 ? 14.030 17.084 10.506 1.00 98.06 251 LEU A CA 1
ATOM 1870 C C . LEU A 1 251 ? 15.357 17.241 11.241 1.00 98.06 251 LEU A C 1
ATOM 1872 O O . LEU A 1 251 ? 15.743 18.361 11.574 1.00 98.06 251 LEU A O 1
ATOM 1876 N N . SER A 1 252 ? 16.055 16.130 11.438 1.00 98.25 252 SER A N 1
ATOM 1877 C CA . SER A 1 252 ? 17.452 16.113 11.864 1.00 98.25 252 SER A CA 1
ATOM 1878 C C . SER A 1 252 ? 18.217 15.132 10.988 1.00 98.25 252 SER A C 1
ATOM 1880 O O . SER A 1 252 ? 17.693 14.080 10.615 1.00 98.25 252 SER A O 1
ATOM 1882 N N . ALA A 1 253 ? 19.440 15.499 10.627 1.00 98.38 253 ALA A N 1
ATOM 1883 C CA . ALA A 1 253 ? 20.334 14.654 9.859 1.00 98.38 253 ALA A CA 1
ATOM 1884 C C . ALA A 1 253 ? 21.752 14.816 10.401 1.00 98.38 253 ALA A C 1
ATOM 1886 O O . ALA A 1 253 ? 22.278 15.927 10.460 1.00 98.38 253 ALA A O 1
ATOM 1887 N N . GLU A 1 254 ? 22.362 13.699 10.772 1.00 98.25 254 GLU A N 1
ATOM 1888 C CA . GLU A 1 254 ? 23.731 13.626 11.266 1.0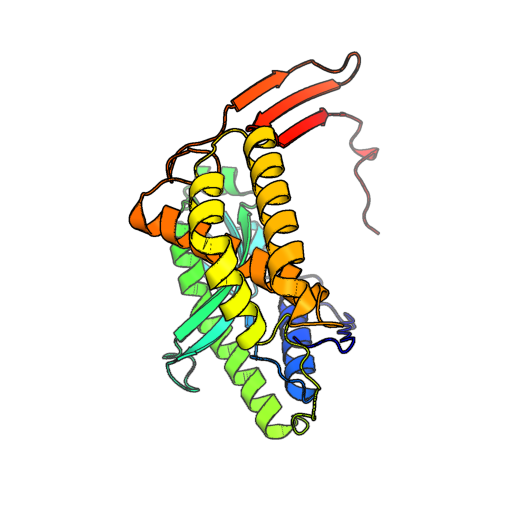0 98.25 254 GLU A CA 1
ATOM 1889 C C . GLU A 1 254 ? 24.479 12.503 10.543 1.00 98.25 254 GLU A C 1
ATOM 1891 O O . GLU A 1 254 ? 23.890 11.490 10.162 1.00 98.25 254 GLU A O 1
ATOM 1896 N N . VAL A 1 255 ? 25.785 12.676 10.347 1.00 98.50 255 VAL A N 1
ATOM 1897 C CA . VAL A 1 255 ? 26.679 11.672 9.755 1.00 98.50 255 VAL A CA 1
ATOM 1898 C C . VAL A 1 255 ? 27.822 11.362 10.714 1.00 98.50 255 VAL A C 1
ATOM 1900 O O . VAL A 1 255 ? 28.126 12.158 11.595 1.00 98.50 255 VAL A O 1
ATOM 1903 N N . ALA A 1 256 ? 28.485 10.222 10.515 1.00 97.44 256 ALA A N 1
ATOM 1904 C CA . ALA A 1 256 ? 29.628 9.784 11.322 1.00 97.44 256 ALA A CA 1
ATOM 1905 C C . ALA A 1 256 ? 29.306 9.568 12.818 1.00 97.44 256 ALA A C 1
ATOM 1907 O O . ALA A 1 256 ? 30.143 9.811 13.686 1.00 97.44 256 ALA A O 1
ATOM 1908 N N . ILE A 1 257 ? 28.109 9.051 13.111 1.00 97.50 257 ILE A N 1
ATOM 1909 C CA . ILE A 1 257 ? 27.624 8.797 14.479 1.00 97.50 257 ILE A CA 1
ATOM 1910 C C . ILE A 1 257 ? 28.095 7.466 15.086 1.00 97.50 257 ILE A C 1
ATOM 1912 O O . ILE A 1 257 ? 28.128 7.317 16.307 1.00 97.50 257 ILE A O 1
ATOM 1916 N N . VAL A 1 258 ? 28.466 6.483 14.258 1.00 97.88 258 VAL A N 1
ATOM 1917 C CA . VAL A 1 258 ? 28.950 5.168 14.709 1.00 97.88 258 VAL A CA 1
ATOM 1918 C C . VAL A 1 258 ? 30.463 5.078 14.495 1.00 97.88 258 VAL A C 1
ATOM 1920 O O . VAL A 1 258 ? 30.913 5.069 13.344 1.00 97.88 258 VAL A O 1
ATOM 1923 N N . PRO A 1 259 ? 31.273 4.960 15.566 1.00 97.25 259 PRO A N 1
ATOM 1924 C CA . PRO A 1 259 ? 32.712 4.766 15.434 1.00 97.25 259 PRO A CA 1
ATOM 1925 C C . PRO A 1 259 ? 33.053 3.498 14.640 1.00 97.25 259 PRO A C 1
ATOM 1927 O O . PRO A 1 259 ? 32.384 2.475 14.768 1.00 97.25 259 PRO A O 1
ATOM 1930 N N . ARG A 1 260 ? 34.161 3.535 13.888 1.00 97.38 260 ARG A N 1
ATOM 1931 C CA . ARG A 1 260 ? 34.745 2.416 13.108 1.00 97.38 260 ARG A CA 1
ATOM 1932 C C . ARG A 1 260 ? 33.961 1.942 11.876 1.00 97.38 260 ARG A C 1
ATOM 1934 O O . ARG A 1 260 ? 34.555 1.234 11.068 1.00 97.38 260 ARG A O 1
ATOM 1941 N N . ALA A 1 261 ? 32.685 2.288 11.720 1.00 97.69 261 ALA A N 1
ATOM 1942 C CA . ALA A 1 261 ? 31.941 1.984 10.497 1.00 97.69 261 ALA A CA 1
ATOM 1943 C C . ALA A 1 261 ? 32.550 2.717 9.286 1.00 97.69 261 ALA A C 1
ATOM 1945 O O . ALA A 1 261 ? 33.093 3.810 9.443 1.00 97.69 261 ALA A O 1
ATOM 1946 N N . HIS A 1 262 ? 32.434 2.147 8.079 1.0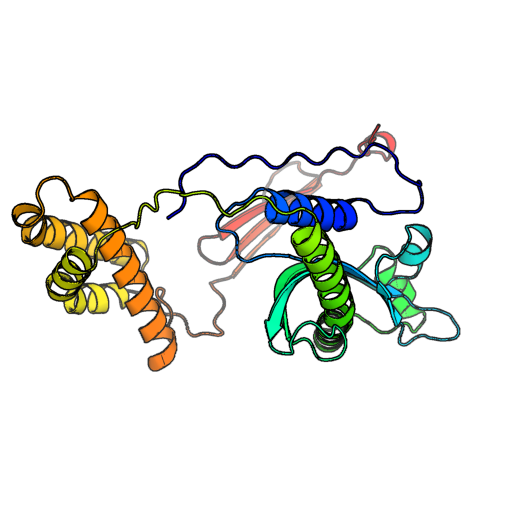0 98.44 262 HIS A N 1
ATOM 1947 C CA . HIS A 1 262 ? 32.888 2.831 6.858 1.00 98.44 262 HIS A CA 1
ATOM 1948 C C . HIS A 1 262 ? 32.057 4.090 6.579 1.00 98.44 262 HIS A C 1
ATOM 1950 O O . HIS A 1 262 ? 32.601 5.119 6.189 1.00 98.44 262 HIS A O 1
ATOM 1956 N N . GLY A 1 263 ? 30.748 4.018 6.821 1.00 98.44 263 GLY A N 1
ATOM 1957 C CA . GLY A 1 263 ? 29.847 5.165 6.824 1.00 98.44 263 GLY A CA 1
ATOM 1958 C C . GLY A 1 263 ? 28.726 4.961 7.835 1.00 98.44 263 GLY A C 1
ATOM 1959 O O . GLY A 1 263 ? 28.328 3.831 8.114 1.00 98.44 263 GLY A O 1
ATOM 1960 N N . SER A 1 264 ? 28.222 6.048 8.411 1.00 98.56 264 SER A N 1
ATOM 1961 C CA . SER A 1 264 ? 27.024 6.011 9.252 1.00 98.56 264 SER A CA 1
ATOM 1962 C C . SER A 1 264 ? 26.260 7.325 9.177 1.00 98.56 264 SER A C 1
ATOM 1964 O O . SER A 1 264 ? 26.861 8.384 8.979 1.00 98.56 264 SER A O 1
ATOM 1966 N N . ALA A 1 265 ? 24.944 7.242 9.340 1.00 98.56 265 ALA A N 1
ATOM 1967 C CA . ALA A 1 265 ? 24.046 8.383 9.382 1.00 98.56 265 ALA A CA 1
ATOM 1968 C C . ALA A 1 265 ? 22.892 8.140 10.359 1.00 98.56 265 ALA A C 1
ATOM 1970 O O . ALA A 1 265 ? 22.413 7.012 10.496 1.00 98.56 265 ALA A O 1
ATOM 1971 N N . LEU A 1 266 ? 22.428 9.209 10.999 1.00 98.50 266 LEU A N 1
ATOM 1972 C CA . LEU A 1 266 ? 21.193 9.251 11.769 1.00 98.50 266 LEU A CA 1
ATOM 1973 C C . LEU A 1 266 ? 20.251 10.242 11.098 1.00 98.50 266 LEU A C 1
ATOM 1975 O O . LEU A 1 266 ? 20.588 11.414 10.936 1.00 98.50 266 LEU A O 1
ATOM 1979 N N . PHE A 1 267 ? 19.079 9.769 10.698 1.00 98.50 267 PHE A N 1
ATOM 1980 C CA . PHE A 1 267 ? 18.028 10.612 10.150 1.00 98.50 267 PHE A CA 1
ATOM 1981 C C . PHE A 1 267 ? 16.797 10.544 11.042 1.00 98.50 267 PHE A C 1
ATOM 1983 O O . PHE A 1 267 ? 16.297 9.458 11.348 1.00 98.50 267 PHE A O 1
ATOM 1990 N N . GLU A 1 268 ? 16.272 11.707 11.407 1.00 98.31 268 GLU A N 1
ATOM 1991 C CA . GLU A 1 268 ? 15.038 11.831 12.170 1.00 98.31 268 GLU A CA 1
ATOM 1992 C C . GLU A 1 268 ? 14.017 12.686 11.433 1.00 98.31 268 GLU A C 1
ATOM 1994 O O . GLU A 1 268 ? 14.325 13.731 10.856 1.00 98.31 268 GLU A O 1
ATOM 1999 N N . ARG A 1 269 ? 12.759 12.251 11.504 1.00 97.25 269 ARG A N 1
ATOM 2000 C CA . ARG A 1 269 ? 11.600 13.013 11.043 1.00 97.25 269 ARG A CA 1
ATOM 2001 C C . ARG A 1 269 ? 10.475 12.900 12.066 1.00 97.25 269 ARG A C 1
ATOM 2003 O O . ARG A 1 269 ? 9.596 12.036 11.960 1.00 97.25 269 ARG A O 1
ATOM 2010 N N . GLY A 1 270 ? 10.488 13.797 13.050 1.00 93.12 270 GLY A N 1
ATOM 2011 C CA . GLY A 1 270 ? 9.732 13.667 14.301 1.00 93.12 270 GLY A CA 1
ATOM 2012 C C . GLY A 1 270 ? 10.155 12.406 15.055 1.00 93.12 270 GLY A C 1
ATOM 2013 O O . GLY A 1 270 ? 11.336 12.126 15.147 1.00 93.12 270 GLY A O 1
ATOM 2014 N N . GLU A 1 271 ? 9.203 11.603 15.531 1.00 90.19 271 GLU A N 1
ATOM 2015 C CA . GLU A 1 271 ? 9.513 10.364 16.274 1.00 90.19 271 GLU A CA 1
ATOM 2016 C C . GLU A 1 271 ? 10.039 9.204 15.407 1.00 90.19 271 GLU A C 1
ATOM 2018 O O . GLU A 1 271 ? 10.385 8.148 15.926 1.00 90.19 271 GLU A O 1
ATOM 2023 N N . THR A 1 272 ? 10.060 9.352 14.079 1.00 94.69 272 THR A N 1
ATOM 2024 C CA . THR A 1 272 ? 10.673 8.352 13.198 1.00 94.69 272 THR A CA 1
ATOM 2025 C C . THR A 1 272 ? 12.177 8.592 13.166 1.00 94.69 272 THR A C 1
ATOM 2027 O O . THR A 1 272 ? 12.601 9.592 12.592 1.00 94.69 272 THR A O 1
ATOM 2030 N N . GLN A 1 273 ? 12.954 7.667 13.726 1.00 97.75 273 GLN A N 1
ATOM 2031 C CA . GLN A 1 273 ? 14.416 7.695 13.735 1.00 97.75 273 GLN A CA 1
ATOM 2032 C C . GLN A 1 273 ? 14.960 6.477 12.984 1.00 97.75 273 GLN A C 1
ATOM 2034 O O . GLN A 1 273 ? 14.567 5.346 13.268 1.00 97.75 273 GLN A O 1
ATOM 2039 N N . ILE A 1 274 ? 15.862 6.716 12.034 1.00 98.12 274 ILE A N 1
ATOM 2040 C CA . ILE A 1 274 ? 16.547 5.685 11.255 1.00 98.12 274 ILE A CA 1
ATOM 2041 C C . ILE A 1 274 ? 18.054 5.872 11.415 1.00 98.12 274 ILE A C 1
ATOM 2043 O O . ILE A 1 274 ? 18.577 6.954 11.151 1.00 98.12 274 ILE A O 1
ATOM 2047 N N . MET A 1 275 ? 18.754 4.803 11.791 1.00 98.19 275 MET A N 1
ATOM 2048 C CA . MET A 1 275 ? 20.213 4.742 11.749 1.00 98.19 275 MET A CA 1
ATOM 2049 C C . MET A 1 275 ? 20.649 3.908 10.545 1.00 98.19 275 MET A C 1
ATOM 2051 O O . MET A 1 275 ? 20.364 2.713 10.478 1.00 98.19 275 MET A O 1
ATOM 2055 N N . GLY A 1 276 ? 21.342 4.539 9.601 1.00 98.38 276 GLY A N 1
ATOM 2056 C CA . GLY A 1 276 ? 21.988 3.871 8.476 1.00 98.38 276 GLY A CA 1
ATOM 2057 C C . GLY A 1 276 ? 23.456 3.597 8.785 1.00 98.38 276 GLY A C 1
ATOM 2058 O O . GLY A 1 276 ? 24.160 4.476 9.281 1.00 98.38 276 GLY A O 1
ATOM 2059 N N . VAL A 1 277 ? 23.933 2.392 8.476 1.00 98.44 277 VAL A N 1
ATOM 2060 C CA . VAL A 1 277 ? 25.352 2.023 8.568 1.00 98.44 277 VAL A CA 1
ATOM 2061 C C . VAL A 1 277 ? 25.773 1.402 7.244 1.00 98.44 277 VAL A C 1
ATOM 2063 O O . VAL A 1 277 ? 25.160 0.445 6.778 1.00 98.44 277 VAL A O 1
ATOM 2066 N N . THR A 1 278 ? 26.822 1.952 6.643 1.00 98.50 278 THR A N 1
ATOM 2067 C CA . THR A 1 278 ? 27.378 1.491 5.373 1.00 98.50 278 THR A CA 1
ATOM 2068 C C . THR A 1 278 ? 28.620 0.656 5.634 1.00 98.50 278 THR A C 1
ATOM 2070 O O . THR A 1 278 ? 29.532 1.078 6.352 1.00 98.50 278 THR A O 1
ATOM 2073 N N . THR A 1 279 ? 28.680 -0.501 4.982 1.00 98.19 279 THR A N 1
ATOM 2074 C CA . THR A 1 279 ? 29.856 -1.367 4.947 1.00 98.19 279 THR A CA 1
ATOM 2075 C C . THR A 1 279 ? 30.276 -1.559 3.499 1.00 98.19 279 THR A C 1
ATOM 2077 O O . THR A 1 279 ? 29.446 -1.876 2.655 1.00 98.19 279 THR A O 1
ATOM 2080 N N . LEU A 1 280 ? 31.562 -1.363 3.219 1.00 98.25 280 LEU A N 1
ATOM 2081 C CA . LEU A 1 280 ? 32.179 -1.648 1.934 1.00 98.25 280 LEU A CA 1
ATOM 2082 C C . LEU A 1 280 ? 33.033 -2.904 2.079 1.00 98.25 280 LEU A C 1
ATOM 2084 O O . LEU A 1 280 ? 33.743 -3.057 3.074 1.00 98.25 280 LEU A O 1
ATOM 2088 N N . ASP A 1 281 ? 32.971 -3.779 1.087 1.00 98.00 281 ASP A N 1
ATOM 2089 C CA . ASP A 1 281 ? 33.822 -4.960 0.996 1.00 98.00 281 ASP A CA 1
ATOM 2090 C C . ASP A 1 281 ? 34.136 -5.243 -0.483 1.00 98.00 281 ASP A C 1
ATOM 2092 O O . ASP A 1 281 ? 33.663 -4.555 -1.390 1.00 98.00 281 ASP A O 1
ATOM 2096 N N . MET A 1 282 ? 34.973 -6.241 -0.736 1.00 98.19 282 MET A N 1
ATOM 2097 C CA . MET A 1 282 ? 35.273 -6.734 -2.072 1.00 98.19 282 MET A CA 1
ATOM 2098 C C . MET A 1 282 ? 34.007 -7.247 -2.767 1.00 98.19 282 MET A C 1
ATOM 2100 O O . MET A 1 282 ? 33.158 -7.871 -2.138 1.00 98.19 282 MET A O 1
ATOM 2104 N N . VAL A 1 283 ? 33.954 -7.120 -4.098 1.00 96.88 283 VAL A N 1
ATOM 2105 C CA . VAL A 1 283 ? 32.837 -7.604 -4.941 1.00 96.88 283 VAL A CA 1
ATOM 2106 C C . VAL A 1 283 ? 32.490 -9.077 -4.687 1.00 96.88 283 VAL A C 1
ATOM 2108 O O . VAL A 1 283 ? 31.330 -9.457 -4.762 1.00 96.88 283 VAL A O 1
ATOM 2111 N N . LYS A 1 284 ? 33.466 -9.909 -4.296 1.00 96.12 284 LYS A N 1
ATOM 2112 C CA . LYS A 1 284 ? 33.231 -11.319 -3.930 1.00 96.12 284 LYS A CA 1
ATOM 2113 C C . LYS A 1 284 ? 32.277 -11.523 -2.740 1.00 96.12 284 LYS A C 1
ATOM 2115 O O . LYS A 1 284 ? 31.853 -12.647 -2.510 1.00 96.12 284 LYS A O 1
ATOM 2120 N N . MET A 1 285 ? 32.011 -10.476 -1.957 1.00 97.31 285 MET A N 1
ATOM 2121 C CA . MET A 1 285 ? 31.069 -10.486 -0.835 1.00 97.31 285 MET A CA 1
ATOM 2122 C C . MET A 1 285 ? 29.651 -10.081 -1.257 1.00 97.31 285 MET A C 1
ATOM 2124 O O . MET A 1 285 ? 28.757 -10.077 -0.414 1.00 97.31 285 MET A O 1
ATOM 2128 N N . ALA A 1 286 ? 29.432 -9.737 -2.534 1.00 95.69 286 ALA A N 1
ATOM 2129 C CA . ALA A 1 286 ? 28.095 -9.516 -3.068 1.00 95.69 286 ALA A CA 1
ATOM 2130 C C . ALA A 1 286 ? 27.241 -10.775 -2.870 1.00 95.69 286 ALA A C 1
ATOM 2132 O O . ALA A 1 286 ? 27.698 -11.892 -3.141 1.00 95.69 286 ALA A O 1
ATOM 2133 N N . GLN A 1 287 ? 26.009 -10.582 -2.392 1.00 96.50 287 GLN A N 1
ATOM 2134 C CA . GLN A 1 287 ? 25.064 -11.670 -2.175 1.00 96.50 287 GLN A CA 1
ATOM 2135 C C . GLN A 1 287 ? 24.840 -12.415 -3.492 1.00 96.50 287 GLN A C 1
ATOM 2137 O O . GLN A 1 287 ? 24.406 -11.830 -4.480 1.00 96.50 287 GLN A O 1
ATOM 2142 N N . GLN A 1 288 ? 25.151 -13.706 -3.493 1.00 95.31 288 GLN A N 1
ATOM 2143 C CA . GLN A 1 288 ? 24.768 -14.598 -4.576 1.00 95.31 288 GLN A CA 1
ATOM 2144 C C . GLN A 1 288 ? 23.334 -15.055 -4.314 1.00 95.31 288 GLN A C 1
ATOM 2146 O O . GLN A 1 288 ? 23.001 -15.410 -3.181 1.00 95.31 288 GLN A O 1
ATOM 2151 N N . ILE A 1 289 ? 22.500 -15.004 -5.346 1.00 92.50 289 ILE A N 1
ATOM 2152 C CA . ILE A 1 289 ? 21.160 -15.586 -5.343 1.00 92.50 289 ILE A CA 1
ATOM 2153 C C . ILE A 1 289 ? 21.274 -16.856 -6.186 1.00 92.50 289 ILE A C 1
ATOM 2155 O O . ILE A 1 289 ? 21.715 -16.773 -7.334 1.00 92.50 289 ILE A O 1
ATOM 2159 N N . ASP A 1 290 ? 20.991 -18.007 -5.578 1.00 58.91 290 ASP A N 1
ATOM 2160 C CA . ASP A 1 290 ? 20.990 -19.321 -6.225 1.00 58.91 290 ASP A CA 1
ATOM 2161 C C . ASP A 1 290 ? 19.647 -19.659 -6.888 1.00 58.91 290 ASP A C 1
ATOM 2163 O O . ASP A 1 290 ? 18.590 -19.166 -6.428 1.00 58.91 290 ASP A O 1
#

Secondary structure (DSSP, 8-state):
-B-S------------TTS--HHHHHHHHHHHHHHTT-S-----EEEEEEEE--SS-TT-EEEES--HHHHTTEEEEEEEEEEEEESTT-TTT-EEEEEEEEEEE-TTHHHHHHTTPPP--HHHHHHHHHHHHHHHHHHHHHHHHHHHHHPPPPP---B--SS-HHHHHHHHHHHHHHHHHHTT--SHHHHHHHHHHHHHHHHHHHGGGSTT-HHHHHHHHHHHHHHHHHHHHHHH-B-TTS-BTTPPPPEEEEE--STT-SEEEEEEETTEEEEEEE----GGGSPP--

InterPro domains:
  IPR012162 Polyribonucleotide nucleotidyltransferase [PTHR11252] (1-290)
  IPR015848 Polyribonucleotide nucleotidyltransferase, RNA-binding domain [PF0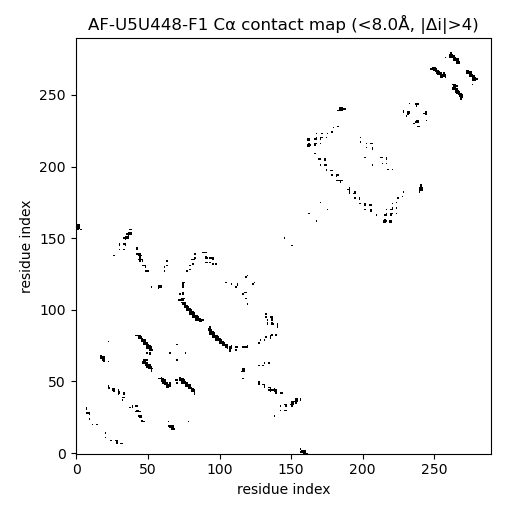3726] (167-243)
  IPR020568 Ribosomal protein uS5 domain 2-type superfamily [SSF54211] (2-39)
  IPR020568 Ribosomal protein uS5 domain 2-type superfamily [SSF54211] (233-287)
  IPR027408 PNPase/RNase PH domain superfamily [G3DSA:3.30.230.70] (1-150)
  IPR027408 PNPase/RNase PH domain superfamily [G3DSA:3.30.230.70] (241-289)
  IPR036345 Exoribonuclease, PH domain 2 superfamily [SSF55666] (40-160)
  IPR036456 Polyribonucleotide nucleotidyltransferase, RNA-binding domain superfamily [SSF46915] (151-249)

Foldseek 3Di:
DFDDDDDFDDDCPDDDQFFDCPQVSLLVSQLCVLQALEPDPDDKHKWKWFFFADPVRLAGDTDIRGTPVRCVRTQKIKIWMWHFDDQPLDLVRTDTDIDDMDMDGDPCNVVSVVVVHDHCDPVNVVVSVVVCSSNRSVSRSVSVVVNVVRHDHRDDTDDDDQADPVLLVLLCVQQVPQLLVLLQAQDPVSSVVSLVVSLVSSCVVRCVVPPPSSSSNVVSSVVSNVVSQVVCCVPVQAGSNRDGPPDWADWDKDWPPDPPFPIWIWIDGPPDIDIDTDHDDDPVPPDDDD

Nearest PDB structures (foldseek):
  7ld5-assembly1_A  TM=9.573E-01  e=2.709E-35  Mycolicibacterium smegmatis
  1e3p-assembly1_A  TM=9.805E-01  e=2.470E-31  Streptomyces antibioticus
  1e3h-assembly1_A  TM=9.811E-01  e=2.188E-30  Streptomyces antibioticus
  8wwp-assembly1_A  TM=9.391E-01  e=3.237E-30  Mycobacterium tuberculosis
  3gcm-assembly1_A  TM=8.708E-01  e=1.568E-18  Escherichia coli O139:H28 str. E24377A

Mean predicted aligned error: 4.43 Å

Sequence (290 aa):
GLRNEIQVVVTVLSLNPNDLYDVVAINAASASTQIAGLPFSGPVGGVRVALITSEENKTGQWVAFPTVEQLENAVFDMVVAGRIVGGGDNPDTADVAIMMVEAEATENVVELVAGGAQAPTETVVAEGLEAAKPFIARLCVAQQQLAAAAAKPTGDFPLFPAYEADVYEAVEAAASTKLAEALTIAGKQERDERTDEVKVEVLEQVAPNFEGREKEIGAAFRSLTKKLVRQRILRDKFRIDGRGITDIRALSAEVAIVPRAHGSALFERGETQIMGVTTLDMVKMAQQID

Solvent-accessible surface area (backbone atoms only — not comparable to full-atom values): 16497 Å² total; per-residue (Å²): 78,80,72,78,90,82,86,83,88,85,79,89,86,77,78,60,91,51,56,69,61,68,38,56,45,45,33,51,53,27,43,54,51,54,30,64,13,55,104,64,97,62,44,44,8,37,41,35,35,26,37,30,43,47,96,90,37,34,78,41,44,79,37,69,70,54,35,56,74,54,51,69,44,16,36,28,42,32,38,40,29,25,34,74,78,41,56,68,85,44,38,92,57,37,37,62,47,77,75,49,79,51,72,47,70,41,95,48,26,67,60,43,34,75,73,60,30,56,70,79,42,74,67,52,51,52,50,49,58,59,65,43,39,53,57,26,30,45,47,22,45,55,40,49,54,50,33,77,75,65,36,45,73,68,60,93,72,78,70,51,68,65,51,57,69,69,53,36,52,53,45,47,72,68,34,48,68,66,51,55,56,33,52,62,39,39,53,62,67,66,23,51,54,47,47,50,52,52,50,52,54,41,46,70,71,48,36,83,82,36,78,96,42,58,68,22,47,58,45,31,48,54,49,49,51,53,50,52,52,53,50,37,36,72,75,71,44,34,44,62,64,62,37,51,88,84,61,76,60,63,74,47,80,48,66,71,78,50,86,92,52,80,36,28,34,41,42,32,50,53,93,50,73,47,77,50,73,44,81,83,77,62,76,88,72,57,86,81,83,132

Radius of gyration: 25.59 Å; Cα contacts (8 Å, |Δi|>4): 440; chains: 1; bounding box: 62×47×65 Å